Protein AF-A0A1E4CS48-F1 (afdb_monomer)

Nearest PDB structures (foldseek):
  8gqq-assembly1_A  TM=5.617E-01  e=1.495E+00  Dictyostelium discoideum AX3
  1z94-assembly1_B  TM=5.006E-01  e=2.697E+00  Chromobacterium violaceum ATCC 12472
  1z94-assembly1_A  TM=4.637E-01  e=2.697E+00  Chromobacterium violaceum ATCC 12472
  1z94-assembly2_E-2  TM=4.598E-01  e=8.320E+00  Chromobacterium violaceum ATCC 12472

Radius of gyration: 28.88 Å; Cα contacts (8 Å, |Δi|>4): 329; chains: 1; bounding box: 69×84×88 Å

Secondary structure (DSSP, 8-state):
-----------------------------EEEHHHHHHHHHHHHHHHH-----EEE--SSEEE--TT-EEEEEEEETTEEEEEEEEEEEEETTEEEEEEE-TT-GGGTTS-----------------------EEEHHHHHHHHHHHHHHHHTS--EEEES-SEEE--TT-EEEEEEE-TTT--EEEEEEEEEEEETTEEEEEEEEE--

Solvent-accessible surface area (backbone atoms only — not comparable to full-atom values): 12890 Å² total; per-residue (Å²): 142,84,89,88,81,88,81,87,79,89,82,78,91,78,82,82,74,72,74,82,71,71,72,81,64,79,67,80,49,63,45,51,16,64,58,51,20,54,53,43,42,54,48,48,26,66,75,69,73,51,71,66,76,42,50,46,36,62,86,54,71,42,64,74,41,77,70,36,73,41,68,26,38,37,25,42,93,86,43,78,28,62,27,42,38,32,33,33,78,70,53,93,95,44,66,44,70,46,76,47,54,93,69,42,71,86,60,56,86,78,65,88,79,78,90,72,84,69,89,72,91,68,91,76,76,97,62,98,61,102,64,68,50,71,47,46,17,66,62,52,16,54,54,51,18,62,70,40,19,80,79,67,78,45,68,33,51,45,48,41,80,46,71,67,41,67,58,42,72,72,44,73,43,61,21,45,32,35,35,73,91,78,68,49,67,36,42,28,43,38,29,29,70,39,74,57,84,92,47,71,41,74,48,78,47,73,50,86,117

Foldseek 3Di:
DDDDDDDDDDDDDDPPPVDPPVPPPPVQDWDFQVVLFVQAQVVCCVVVVFHWPGKGQDGDTFGQDQQGWTWMWTAGPNDIFIKIWGWHPDDPPDIHIDIDGPDDPVVPVDDDDPVPPPDDPPPDDPDPDPFADKDAQVVLQQVLQVVCCVVLVHRWRKGWPGGMDGQDAQDWTWIWTARPVPRDIWIKIWGWHDDDPPDTDIDIDTDHD

Structure (mmCIF, N/CA/C/O backbone):
data_AF-A0A1E4CS48-F1
#
_entry.id   AF-A0A1E4CS48-F1
#
loop_
_atom_site.group_PDB
_atom_site.id
_atom_site.type_symbol
_atom_site.label_atom_id
_atom_site.label_alt_id
_atom_site.label_comp_id
_atom_site.label_asym_id
_atom_site.label_entity_id
_atom_site.label_seq_id
_atom_site.pdbx_PDB_ins_code
_atom_site.Cartn_x
_atom_site.Cartn_y
_atom_site.Cartn_z
_atom_site.occupancy
_atom_site.B_iso_or_equiv
_atom_site.auth_seq_id
_atom_site.auth_comp_id
_atom_site.auth_asym_id
_atom_site.auth_atom_id
_atom_site.pdbx_PDB_model_num
ATOM 1 N N . MET A 1 1 ? -36.160 53.966 69.251 1.00 46.31 1 MET A N 1
ATOM 2 C CA . MET A 1 1 ? -36.630 52.658 68.749 1.00 46.31 1 MET A CA 1
ATOM 3 C C . MET A 1 1 ? -38.053 52.842 68.260 1.00 46.31 1 MET A C 1
ATOM 5 O O . MET A 1 1 ? -38.958 52.910 69.078 1.00 46.31 1 MET A O 1
ATOM 9 N N . THR A 1 2 ? -38.233 53.007 66.952 1.00 44.25 2 THR A N 1
ATOM 10 C CA . THR A 1 2 ? -39.550 53.207 66.335 1.00 44.25 2 THR A CA 1
ATOM 11 C C . THR A 1 2 ? -39.523 52.711 64.894 1.00 44.25 2 THR A C 1
ATOM 13 O O . THR A 1 2 ? -38.537 52.854 64.177 1.00 44.25 2 THR A O 1
ATOM 16 N N . ILE A 1 3 ? -40.622 52.056 64.549 1.00 54.09 3 ILE A N 1
ATOM 17 C CA . ILE A 1 3 ? -40.864 51.140 63.438 1.00 54.09 3 ILE A CA 1
ATOM 18 C C . ILE A 1 3 ? -41.309 51.934 62.202 1.00 54.09 3 ILE A C 1
ATOM 20 O O . ILE A 1 3 ? -42.163 52.805 62.336 1.00 54.09 3 ILE A O 1
ATOM 24 N N . HIS A 1 4 ? -40.812 51.591 61.010 1.00 45.81 4 HIS A N 1
ATOM 25 C CA . HIS A 1 4 ? -41.465 51.938 59.741 1.00 45.81 4 HIS A CA 1
ATOM 26 C C . HIS A 1 4 ? -41.865 50.655 59.004 1.00 45.81 4 HIS A C 1
ATOM 28 O O . HIS A 1 4 ? -41.042 49.783 58.737 1.00 45.81 4 HIS A O 1
ATOM 34 N N . ARG A 1 5 ? -43.172 50.542 58.748 1.00 57.56 5 ARG A N 1
ATOM 35 C CA . ARG A 1 5 ? -43.860 49.473 58.015 1.00 57.56 5 ARG A CA 1
ATOM 36 C C . ARG A 1 5 ? -44.090 49.882 56.552 1.00 57.56 5 ARG A C 1
ATOM 38 O O . ARG A 1 5 ? -44.342 51.053 56.294 1.00 57.56 5 ARG A O 1
ATOM 45 N N . ALA A 1 6 ? -44.198 48.846 55.711 1.00 50.69 6 ALA A N 1
ATOM 46 C CA . ALA A 1 6 ? -44.785 48.780 54.361 1.00 50.69 6 ALA A CA 1
ATOM 47 C C . ALA A 1 6 ? -43.950 49.407 53.223 1.00 50.69 6 ALA A C 1
ATOM 49 O O . ALA A 1 6 ? -43.282 50.405 53.425 1.00 50.69 6 ALA A O 1
ATOM 50 N N . ALA A 1 7 ? -43.909 48.874 52.000 1.00 50.56 7 ALA A N 1
ATOM 51 C CA . ALA A 1 7 ? -44.794 47.936 51.316 1.00 50.56 7 ALA A CA 1
ATOM 52 C C . ALA A 1 7 ? -44.005 47.066 50.310 1.00 50.56 7 ALA A C 1
ATOM 54 O O . ALA A 1 7 ? -43.038 47.527 49.710 1.00 50.56 7 ALA A O 1
ATOM 55 N N . ALA A 1 8 ? -44.448 45.823 50.109 1.00 50.28 8 ALA A N 1
ATOM 56 C CA . ALA A 1 8 ? -44.113 45.013 48.934 1.00 50.28 8 ALA A CA 1
ATOM 57 C C . ALA A 1 8 ? -44.943 45.510 47.731 1.00 50.28 8 ALA A C 1
ATOM 59 O O . ALA A 1 8 ? -46.031 46.052 47.960 1.00 50.28 8 ALA A O 1
ATOM 60 N N . PRO A 1 9 ? -44.500 45.317 46.471 1.00 54.19 9 PRO A N 1
ATOM 61 C CA . PRO A 1 9 ? -44.840 44.048 45.814 1.00 54.19 9 PRO A CA 1
ATOM 62 C C . PRO A 1 9 ? -43.856 43.538 44.730 1.00 54.19 9 PRO A C 1
ATOM 64 O O . PRO A 1 9 ? -43.065 44.286 44.174 1.00 54.19 9 PRO A O 1
ATOM 67 N N . LEU A 1 10 ? -43.993 42.235 44.440 1.00 55.16 10 LEU A N 1
ATOM 68 C CA . LEU A 1 10 ? -43.919 41.565 43.126 1.00 55.16 10 LEU A CA 1
ATOM 69 C C . LEU A 1 10 ? -42.863 42.031 42.104 1.00 55.16 10 LEU A C 1
ATOM 71 O O . LEU A 1 10 ? -42.998 43.108 41.540 1.00 55.16 10 LEU A O 1
ATOM 75 N N . MET A 1 11 ? -41.972 41.118 41.693 1.00 48.41 11 MET A N 1
ATOM 76 C CA . MET A 1 11 ? -41.854 40.695 40.282 1.00 48.41 11 MET A CA 1
ATOM 77 C C . MET A 1 11 ? -40.828 39.562 40.106 1.00 48.41 11 MET A C 1
ATOM 79 O O . MET A 1 11 ? -39.657 39.695 40.439 1.00 48.41 11 MET A O 1
ATOM 83 N N . ALA A 1 12 ? -41.339 38.466 39.544 1.00 51.56 12 ALA A N 1
ATOM 84 C CA . ALA A 1 12 ? -40.696 37.550 38.605 1.00 51.56 12 ALA A CA 1
ATOM 85 C C . ALA A 1 12 ? -39.342 36.918 38.976 1.00 51.56 12 ALA A C 1
ATOM 87 O O . ALA A 1 12 ? -38.262 37.436 38.704 1.00 51.56 12 ALA A O 1
ATOM 88 N N . ALA A 1 13 ? -39.440 35.669 39.430 1.00 54.31 13 ALA A N 1
ATOM 89 C CA . ALA A 1 13 ? -38.461 34.645 39.111 1.00 54.31 13 ALA A CA 1
ATOM 90 C C . ALA A 1 13 ? -38.270 34.549 37.583 1.00 54.31 13 ALA A C 1
ATOM 92 O O . ALA A 1 13 ? -39.215 34.226 36.866 1.00 54.31 13 ALA A O 1
ATOM 93 N N . LEU A 1 14 ? -37.047 34.759 37.098 1.00 51.19 14 LEU A N 1
ATOM 94 C CA . LEU A 1 14 ? -36.577 34.136 35.862 1.00 51.19 14 LEU A CA 1
ATOM 95 C C . LEU A 1 14 ? -35.349 33.291 36.201 1.00 51.19 14 LEU A C 1
ATOM 97 O O . LEU A 1 14 ? -34.214 33.759 36.247 1.00 51.19 14 LEU A O 1
ATOM 101 N N . LEU A 1 15 ? -35.621 32.016 36.466 1.00 51.12 15 LEU A N 1
ATOM 102 C CA . LEU A 1 15 ? -34.657 30.933 36.360 1.00 51.12 15 LEU A CA 1
ATOM 103 C C . LEU A 1 15 ? -34.152 30.896 34.910 1.00 51.12 15 LEU A C 1
ATOM 105 O O . LEU A 1 15 ? -34.797 30.304 34.048 1.00 51.12 15 LEU A O 1
ATOM 109 N N . LEU A 1 16 ? -32.993 31.496 34.631 1.00 51.38 16 LEU A N 1
ATOM 110 C CA . LEU A 1 16 ? -32.199 31.134 33.455 1.00 51.38 16 LEU A CA 1
ATOM 111 C C . LEU A 1 16 ? -31.533 29.773 33.713 1.00 51.38 16 LEU A C 1
ATOM 113 O O . LEU A 1 16 ? -30.319 29.657 33.842 1.00 51.38 16 LEU A O 1
ATOM 117 N N . VAL A 1 17 ? -32.344 28.716 33.770 1.00 57.41 17 VAL A N 1
ATOM 118 C CA . VAL A 1 17 ? -31.870 27.372 33.430 1.00 57.41 17 VAL A CA 1
ATOM 119 C C . VAL A 1 17 ? -31.978 27.293 31.913 1.00 57.41 17 VAL A C 1
ATOM 121 O O . VAL A 1 17 ? -32.916 26.730 31.356 1.00 57.41 17 VAL A O 1
ATOM 124 N N . GLY A 1 18 ? -31.049 27.979 31.242 1.00 53.38 18 GLY A N 1
ATOM 125 C CA . GLY A 1 18 ? -30.819 27.795 29.821 1.00 53.38 18 GLY A CA 1
ATOM 126 C C . GLY A 1 18 ? -30.387 26.355 29.644 1.00 53.38 18 GLY A C 1
ATOM 127 O O . GLY A 1 18 ? -29.264 25.995 29.990 1.00 53.38 18 GLY A O 1
ATOM 128 N N . ALA A 1 19 ? -31.324 25.526 29.199 1.00 54.25 19 ALA A N 1
ATOM 129 C CA . ALA A 1 19 ? -31.064 24.164 28.811 1.00 54.25 19 ALA A CA 1
ATOM 130 C C . ALA A 1 19 ? -29.857 24.164 27.864 1.00 54.25 19 ALA A C 1
ATOM 132 O O . ALA A 1 19 ? -29.972 24.564 26.706 1.00 54.25 19 ALA A O 1
ATOM 133 N N . LEU A 1 20 ? -28.716 23.652 28.335 1.00 49.56 20 LEU A N 1
ATOM 134 C CA . LEU A 1 20 ? -27.794 22.942 27.462 1.00 49.56 20 LEU A CA 1
ATOM 135 C C . LEU A 1 20 ? -28.527 21.669 27.023 1.00 49.56 20 LEU A C 1
ATOM 137 O O . LEU A 1 20 ? -28.170 20.556 27.400 1.00 49.56 20 LEU A O 1
ATOM 141 N N . ALA A 1 21 ? -29.572 21.833 26.211 1.00 52.16 21 ALA A N 1
ATOM 142 C CA . ALA A 1 21 ? -29.919 20.843 25.220 1.00 52.16 21 ALA A CA 1
ATOM 143 C C . ALA A 1 21 ? -28.750 20.868 24.234 1.00 52.16 21 ALA A C 1
ATOM 145 O O . ALA A 1 21 ? -28.814 21.479 23.168 1.00 52.16 21 ALA A O 1
ATOM 146 N N . GLY A 1 22 ? -27.632 20.269 24.659 1.00 45.88 22 GLY A N 1
ATOM 147 C CA . GLY A 1 22 ? -26.643 19.741 23.752 1.00 45.88 22 GLY A CA 1
ATOM 148 C C . GLY A 1 22 ? -27.434 18.822 22.851 1.00 45.88 22 GLY A C 1
ATOM 149 O O . GLY A 1 22 ? -27.798 17.717 23.243 1.00 45.88 22 GLY A O 1
ATOM 150 N N . CYS A 1 23 ? -27.804 19.349 21.690 1.00 46.88 23 CYS A N 1
ATOM 151 C CA . CYS A 1 23 ? -28.282 18.553 20.596 1.00 46.88 23 CYS A CA 1
ATOM 152 C C . CYS A 1 23 ? -27.134 17.592 20.297 1.00 46.88 23 CYS A C 1
ATOM 154 O O . CYS A 1 23 ? -26.250 17.902 19.508 1.00 46.88 23 CYS A O 1
ATOM 156 N N . THR A 1 24 ? -27.160 16.404 20.893 1.00 54.31 24 THR A N 1
ATOM 157 C CA . THR A 1 24 ? -26.641 15.184 20.278 1.00 54.31 24 THR A CA 1
ATOM 158 C C . THR A 1 24 ? -27.527 14.857 19.075 1.00 54.31 24 THR A C 1
ATOM 160 O O . THR A 1 24 ? -28.052 13.761 18.922 1.00 54.31 24 THR A O 1
ATOM 163 N N . ALA A 1 25 ? -27.716 15.839 18.192 1.00 51.41 25 ALA A N 1
ATOM 164 C CA . ALA A 1 25 ? -27.900 15.539 16.802 1.00 51.41 25 ALA A CA 1
ATOM 165 C C . ALA A 1 25 ? -26.544 14.970 16.407 1.00 51.41 25 ALA A C 1
ATOM 167 O O . ALA A 1 25 ? -25.560 15.695 16.260 1.00 51.41 25 ALA A O 1
ATOM 168 N N . SER A 1 26 ? -26.478 13.648 16.330 1.00 51.75 26 SER A N 1
ATOM 169 C CA . SER A 1 26 ? -25.496 12.953 15.517 1.00 51.75 26 SER A CA 1
ATOM 170 C C . SER A 1 26 ? -25.748 13.419 14.083 1.00 51.75 26 SER A C 1
ATOM 172 O O . SER A 1 26 ? -26.412 12.742 13.307 1.00 51.75 26 SER A O 1
ATOM 174 N N . ILE A 1 27 ? -25.357 14.658 13.776 1.00 56.00 27 ILE A N 1
ATOM 175 C CA . ILE A 1 27 ? -25.392 15.206 12.432 1.00 56.00 27 ILE A CA 1
ATOM 176 C C . ILE A 1 27 ? -24.349 14.368 11.721 1.00 56.00 27 ILE A C 1
ATOM 178 O O . ILE A 1 27 ? -23.153 14.574 11.927 1.00 56.00 27 ILE A O 1
ATOM 182 N N . SER A 1 28 ? -24.809 13.356 10.989 1.00 60.19 28 SER A N 1
ATOM 183 C CA . SER A 1 28 ? -23.985 12.615 10.051 1.00 60.19 28 SER A CA 1
ATOM 184 C C . SER A 1 28 ? -23.347 13.662 9.152 1.00 60.19 28 SER A C 1
ATOM 186 O O . SER A 1 28 ? -24.030 14.285 8.339 1.00 60.19 28 SER A O 1
ATOM 188 N N . ARG A 1 29 ? -22.073 13.971 9.404 1.00 78.38 29 ARG A N 1
ATOM 189 C CA . ARG A 1 29 ? -21.362 14.978 8.628 1.00 78.38 29 ARG A CA 1
ATOM 190 C C . ARG A 1 29 ? -21.108 14.370 7.271 1.00 78.38 29 ARG A C 1
ATOM 192 O O . ARG A 1 29 ? -20.642 13.239 7.182 1.00 78.38 29 ARG A O 1
ATOM 199 N N . THR A 1 30 ? -21.446 15.111 6.235 1.00 84.94 30 THR A N 1
ATOM 200 C CA . THR A 1 30 ? -21.228 14.685 4.863 1.00 84.94 30 THR A CA 1
ATOM 201 C C . THR A 1 30 ? -20.274 15.645 4.184 1.00 84.94 30 THR A C 1
ATOM 203 O O . THR A 1 30 ? -20.337 16.852 4.417 1.00 84.94 30 THR A O 1
ATOM 206 N N . VAL A 1 31 ? -19.424 15.113 3.320 1.00 88.19 31 VAL A N 1
ATOM 207 C CA . VAL A 1 31 ? -18.556 15.879 2.423 1.00 88.19 31 VAL A CA 1
ATOM 208 C C . VAL A 1 31 ? -18.965 15.613 0.985 1.00 88.19 31 VAL A C 1
ATOM 210 O O . VAL A 1 31 ? -19.566 14.584 0.681 1.00 88.19 31 VAL A O 1
ATOM 213 N N . SER A 1 32 ? -18.675 16.549 0.088 1.00 89.50 32 SER A N 1
ATOM 214 C CA . SER A 1 32 ? -18.891 16.311 -1.335 1.00 89.50 32 SER A CA 1
ATOM 215 C C . SER A 1 32 ? -17.891 15.282 -1.859 1.00 89.50 32 SER A C 1
ATOM 217 O O . SER A 1 32 ? -16.717 15.303 -1.480 1.00 89.50 32 SER A O 1
ATOM 219 N N . ALA A 1 33 ? -18.336 14.433 -2.784 1.00 89.25 33 ALA A N 1
ATOM 220 C CA . ALA A 1 33 ? -17.455 13.544 -3.534 1.00 89.25 33 ALA A CA 1
ATOM 221 C C . ALA A 1 33 ? -16.286 14.276 -4.209 1.00 89.25 33 ALA A C 1
ATOM 223 O O . ALA A 1 33 ? -15.159 13.803 -4.131 1.00 89.25 33 ALA A O 1
ATOM 224 N N . ASP A 1 34 ? -16.502 15.487 -4.733 1.00 89.50 34 ASP A N 1
ATOM 225 C CA . ASP A 1 34 ? -15.432 16.338 -5.282 1.00 89.50 34 ASP A CA 1
ATOM 226 C C . ASP A 1 34 ? -14.339 16.691 -4.249 1.00 89.50 34 ASP A C 1
ATOM 228 O O . ASP A 1 34 ? -13.154 16.738 -4.579 1.00 89.50 34 ASP A O 1
ATOM 232 N N . ALA A 1 35 ? -14.705 16.902 -2.979 1.00 88.88 35 ALA A N 1
ATOM 233 C CA . ALA A 1 35 ? -13.727 17.191 -1.929 1.00 88.88 35 ALA A CA 1
ATOM 234 C C . ALA A 1 35 ? -12.900 15.949 -1.568 1.00 88.88 35 ALA A C 1
ATOM 236 O O . ALA A 1 35 ? -11.687 16.055 -1.363 1.00 88.88 35 ALA A O 1
ATOM 237 N N . VAL A 1 36 ? -13.547 14.780 -1.520 1.00 88.69 36 VAL A N 1
ATOM 238 C CA . VAL A 1 36 ? -12.867 13.495 -1.306 1.00 88.69 36 VAL A CA 1
ATOM 239 C C . VAL A 1 36 ? -11.938 13.192 -2.476 1.00 88.69 36 VAL A C 1
ATOM 241 O O . VAL A 1 36 ? -10.770 12.903 -2.238 1.00 88.69 36 VAL A O 1
ATOM 244 N N . ALA A 1 37 ? -12.402 13.364 -3.715 1.00 91.62 37 ALA A N 1
ATOM 245 C CA . ALA A 1 37 ? -11.612 13.159 -4.924 1.00 91.62 37 ALA A CA 1
ATOM 246 C C . ALA A 1 37 ? -10.357 14.041 -4.957 1.00 91.62 37 ALA A C 1
ATOM 248 O O . ALA A 1 37 ? -9.259 13.545 -5.181 1.00 91.62 37 ALA A O 1
ATOM 249 N N . LYS A 1 38 ? -10.477 15.338 -4.642 1.00 90.81 38 LYS A N 1
ATOM 250 C CA . LYS A 1 38 ? -9.315 16.243 -4.555 1.00 90.81 38 LYS A CA 1
ATOM 251 C C . LYS A 1 38 ? -8.325 15.833 -3.473 1.00 90.81 38 LYS A C 1
ATOM 253 O O . LYS A 1 38 ? -7.117 15.912 -3.678 1.00 90.81 38 LYS A O 1
ATOM 258 N N . THR A 1 39 ? -8.834 15.414 -2.319 1.00 90.38 39 THR A N 1
ATOM 259 C CA . THR A 1 39 ? -7.989 14.994 -1.196 1.00 90.38 39 THR A CA 1
ATOM 260 C C . THR A 1 39 ? -7.257 13.692 -1.526 1.00 90.38 39 THR A C 1
ATOM 262 O O . THR A 1 39 ? -6.065 13.575 -1.255 1.00 90.38 39 THR A O 1
ATOM 265 N N . ALA A 1 40 ? -7.948 12.733 -2.141 1.00 89.38 40 ALA A N 1
ATOM 266 C CA . ALA A 1 40 ? -7.391 11.454 -2.564 1.00 89.38 40 ALA A CA 1
ATOM 267 C C . ALA A 1 40 ? -6.397 11.602 -3.726 1.00 89.38 40 ALA A C 1
ATOM 269 O O . ALA A 1 40 ? -5.321 11.013 -3.663 1.00 89.38 40 ALA A O 1
ATOM 270 N N . ALA A 1 41 ? -6.682 12.451 -4.716 1.00 90.38 41 ALA A N 1
ATOM 271 C CA . ALA A 1 41 ? -5.734 12.781 -5.779 1.00 90.38 41 ALA A CA 1
ATOM 272 C C . ALA A 1 41 ? -4.439 13.380 -5.209 1.00 90.38 41 ALA A C 1
ATOM 274 O O . ALA A 1 41 ? -3.361 12.859 -5.471 1.00 90.38 41 ALA A O 1
ATOM 275 N N . GLY A 1 42 ? -4.531 14.396 -4.342 1.00 88.88 42 GLY A N 1
ATOM 276 C CA . GLY A 1 42 ? -3.341 15.006 -3.736 1.00 88.88 42 GLY A CA 1
ATOM 277 C C . GLY A 1 42 ? -2.545 14.045 -2.842 1.00 88.88 42 GLY A C 1
ATOM 278 O O . GLY A 1 42 ? -1.316 14.141 -2.762 1.00 88.88 42 GLY A O 1
ATOM 279 N N . ALA A 1 43 ? -3.225 13.098 -2.186 1.00 86.62 43 ALA A N 1
ATOM 280 C CA . ALA A 1 43 ? -2.568 12.025 -1.446 1.00 86.62 43 ALA A CA 1
ATOM 281 C C . ALA A 1 43 ? -1.772 11.105 -2.386 1.00 86.62 43 ALA A C 1
ATOM 283 O O . ALA A 1 43 ? -0.591 10.884 -2.129 1.00 86.62 43 ALA A O 1
ATOM 284 N N . LEU A 1 44 ? -2.370 10.656 -3.499 1.00 86.44 44 LEU A N 1
ATOM 285 C CA . LEU A 1 44 ? -1.696 9.831 -4.510 1.00 86.44 44 LEU A CA 1
ATOM 286 C C . LEU A 1 44 ? -0.488 10.536 -5.138 1.00 86.44 44 LEU A C 1
ATOM 288 O O . LEU A 1 44 ? 0.582 9.939 -5.243 1.00 86.44 44 LEU A O 1
ATOM 292 N N . GLU A 1 45 ? -0.631 11.805 -5.526 1.00 86.62 45 GLU A N 1
ATOM 293 C CA . GLU A 1 45 ? 0.466 12.598 -6.100 1.00 86.62 45 GLU A CA 1
ATOM 294 C C . GLU A 1 45 ? 1.647 12.703 -5.131 1.00 86.62 45 GLU A C 1
ATOM 296 O O . GLU A 1 45 ? 2.803 12.551 -5.523 1.00 86.62 45 GLU A O 1
ATOM 301 N N . THR A 1 46 ? 1.357 12.915 -3.845 1.00 81.81 46 THR A N 1
ATOM 302 C CA . THR A 1 46 ? 2.386 13.016 -2.803 1.00 81.81 46 THR A CA 1
ATOM 303 C C . THR A 1 46 ? 3.048 11.669 -2.523 1.00 81.81 46 THR A C 1
ATOM 305 O O . THR A 1 46 ? 4.266 11.602 -2.377 1.00 81.81 46 THR A O 1
ATOM 308 N N . GLU A 1 47 ? 2.257 10.602 -2.420 1.00 81.25 47 GLU A N 1
ATOM 309 C CA . GLU A 1 47 ? 2.726 9.269 -2.041 1.00 81.25 47 GLU A CA 1
ATOM 310 C C . GLU A 1 47 ? 3.551 8.614 -3.150 1.00 81.25 47 GLU A C 1
ATOM 312 O O . GLU A 1 47 ? 4.632 8.086 -2.892 1.00 81.25 47 GLU A O 1
ATOM 317 N N . TYR A 1 48 ? 3.079 8.709 -4.392 1.00 80.50 48 TYR A N 1
ATOM 318 C CA . TYR A 1 48 ? 3.687 8.035 -5.536 1.00 80.50 48 TYR A CA 1
ATOM 319 C C . TYR A 1 48 ? 4.538 8.959 -6.411 1.00 80.50 48 TYR A C 1
ATOM 321 O O . TYR A 1 48 ? 5.179 8.485 -7.346 1.00 80.50 48 TYR A O 1
ATOM 329 N N . SER A 1 49 ? 4.597 10.263 -6.107 1.00 81.81 49 SER A N 1
ATOM 330 C CA . SER A 1 49 ? 5.318 11.261 -6.916 1.00 81.81 49 SER A CA 1
ATOM 331 C C . SER A 1 49 ? 4.890 11.257 -8.392 1.00 81.81 49 SER A C 1
ATOM 333 O O . SER A 1 49 ? 5.718 11.392 -9.294 1.00 81.81 49 SER A O 1
ATOM 335 N N . ILE A 1 50 ? 3.588 11.088 -8.623 1.00 81.81 50 ILE A N 1
ATOM 336 C CA . ILE A 1 50 ? 2.936 11.101 -9.941 1.00 81.81 50 ILE A CA 1
ATOM 337 C C . ILE A 1 50 ? 2.137 12.394 -10.134 1.00 81.81 50 ILE A C 1
ATOM 339 O O . ILE A 1 50 ? 1.919 13.140 -9.181 1.00 81.81 50 ILE A O 1
ATOM 343 N N . THR A 1 51 ? 1.642 12.612 -11.351 1.00 85.19 51 THR A N 1
ATOM 344 C CA . THR A 1 51 ? 0.646 13.651 -11.650 1.00 85.19 51 THR A CA 1
ATOM 345 C C . THR A 1 51 ? -0.703 12.984 -11.881 1.00 85.19 51 THR A C 1
ATOM 347 O O . THR A 1 51 ? -0.792 12.089 -12.718 1.00 85.19 51 THR A O 1
ATOM 350 N N . VAL A 1 52 ? -1.748 13.408 -11.169 1.00 87.44 52 VAL A N 1
ATOM 351 C CA . VAL A 1 52 ? -3.113 12.908 -11.389 1.00 87.44 52 VAL A CA 1
ATOM 352 C C . VAL A 1 52 ? -3.863 13.899 -12.278 1.00 87.44 52 VAL A C 1
ATOM 354 O O . VAL A 1 52 ? -4.027 15.062 -11.916 1.00 87.44 52 VAL A O 1
ATOM 357 N N . ASP A 1 53 ? -4.340 13.454 -13.442 1.00 87.94 53 ASP A N 1
ATOM 358 C CA . ASP A 1 53 ? -5.106 14.308 -14.362 1.00 87.94 53 ASP A CA 1
ATOM 359 C C . ASP A 1 53 ? -6.519 14.582 -13.840 1.00 87.94 53 ASP A C 1
ATOM 361 O O . ASP A 1 53 ? -7.087 15.656 -14.057 1.00 87.94 53 ASP A O 1
ATOM 365 N N . GLY A 1 54 ? -7.100 13.599 -13.154 1.00 89.38 54 GLY A N 1
ATOM 366 C CA . GLY A 1 54 ? -8.444 13.690 -12.613 1.00 89.38 54 GLY A CA 1
ATOM 367 C C . GLY A 1 54 ? -8.746 12.577 -11.623 1.00 89.38 54 GLY A C 1
ATOM 368 O O . GLY A 1 54 ? -8.169 11.497 -11.672 1.00 89.38 54 GLY A O 1
ATOM 369 N N . MET A 1 55 ? -9.671 12.844 -10.710 1.00 91.62 55 MET A N 1
ATOM 370 C CA . MET A 1 55 ? -10.285 11.815 -9.884 1.00 91.62 55 MET A CA 1
ATOM 371 C C . MET A 1 55 ? -11.774 12.128 -9.755 1.00 91.62 55 MET A C 1
ATOM 373 O O . MET A 1 55 ? -12.141 13.269 -9.472 1.00 91.62 55 MET A O 1
ATOM 377 N N . ASP A 1 56 ? -12.617 11.126 -9.971 1.00 93.38 56 ASP A N 1
ATOM 378 C CA . ASP A 1 56 ? -14.070 11.212 -9.868 1.00 93.38 56 ASP A CA 1
ATOM 379 C C . ASP A 1 56 ? -14.566 10.194 -8.840 1.00 93.38 56 ASP A C 1
ATOM 381 O O . ASP A 1 56 ? -14.410 8.996 -9.025 1.00 93.38 56 ASP A O 1
ATOM 385 N N . CYS A 1 57 ? -15.157 10.669 -7.745 1.00 92.50 57 CYS A N 1
ATOM 386 C CA . CYS A 1 57 ? -15.743 9.831 -6.693 1.00 92.50 57 CYS A CA 1
ATOM 387 C C . CYS A 1 57 ? -17.283 9.854 -6.728 1.00 92.50 57 CYS A C 1
ATOM 389 O O . CYS A 1 57 ? -17.943 9.627 -5.711 1.00 92.50 57 CYS A O 1
ATOM 391 N N . GLY A 1 58 ? -17.859 10.202 -7.881 1.00 90.81 58 GLY A N 1
ATOM 392 C CA . GLY A 1 58 ? -19.284 10.407 -8.084 1.00 90.81 58 GLY A CA 1
ATOM 393 C C . GLY A 1 58 ? -19.756 11.815 -7.714 1.00 90.81 58 GLY A C 1
ATOM 394 O O . GLY A 1 58 ? -18.981 12.737 -7.461 1.00 90.81 58 GLY A O 1
ATOM 395 N N . SER A 1 59 ? -21.078 11.992 -7.681 1.00 87.19 59 SER A N 1
ATOM 396 C CA . SER A 1 59 ? -21.731 13.270 -7.351 1.00 87.19 59 SER A CA 1
ATOM 397 C C . SER A 1 59 ? -22.386 13.295 -5.972 1.00 87.19 59 SER A C 1
ATOM 399 O O . SER A 1 59 ? -22.869 14.342 -5.532 1.00 87.19 59 SER A O 1
ATOM 401 N N . ASP A 1 60 ? -22.448 12.145 -5.306 1.00 88.44 60 ASP A N 1
ATOM 402 C CA . ASP A 1 60 ? -23.181 11.999 -4.059 1.00 88.44 60 ASP A CA 1
ATOM 403 C C . ASP A 1 60 ? -22.413 12.585 -2.871 1.00 88.44 60 ASP A C 1
ATOM 405 O O . ASP A 1 60 ? -21.190 12.742 -2.864 1.00 88.44 60 ASP A O 1
ATOM 409 N N . SER A 1 61 ? -23.166 12.962 -1.840 1.00 86.19 61 SER A N 1
ATOM 410 C CA . SER A 1 61 ? -22.576 13.395 -0.576 1.00 86.19 61 SER A CA 1
ATOM 411 C C . SER A 1 61 ? -22.145 12.167 0.220 1.00 86.19 61 SER A C 1
ATOM 413 O O . SER A 1 61 ? -22.965 11.307 0.535 1.00 86.19 61 SER A O 1
ATOM 415 N N . ILE A 1 62 ? -20.865 12.102 0.566 1.00 86.12 62 ILE A N 1
ATOM 416 C CA . ILE A 1 62 ? -20.252 10.979 1.273 1.00 86.12 62 ILE A CA 1
ATOM 417 C C . ILE A 1 62 ? -20.345 11.234 2.767 1.00 86.12 62 ILE A C 1
ATOM 419 O O . ILE A 1 62 ? -20.001 12.316 3.245 1.00 86.12 62 ILE A O 1
ATOM 423 N N . THR A 1 63 ? -20.788 10.235 3.523 1.00 86.69 63 THR A N 1
ATOM 424 C CA . THR A 1 63 ? -20.838 10.336 4.982 1.00 86.69 63 THR A CA 1
ATOM 425 C C . THR A 1 63 ? -19.434 10.182 5.561 1.00 86.69 63 THR A C 1
ATOM 427 O O . THR A 1 63 ? -18.766 9.184 5.330 1.00 86.69 63 THR A O 1
ATOM 430 N N . LEU A 1 64 ? -18.989 11.150 6.361 1.00 85.06 64 LEU A N 1
ATOM 431 C CA . LEU A 1 64 ? -17.736 11.067 7.103 1.00 85.06 64 LEU A CA 1
ATOM 432 C C . LEU A 1 64 ? -17.880 10.059 8.245 1.00 85.06 64 LEU A C 1
ATOM 434 O O . LEU A 1 64 ? -18.298 10.394 9.358 1.00 85.06 64 LEU A O 1
ATOM 438 N N . ARG A 1 65 ? -17.528 8.809 7.953 1.00 83.38 65 ARG A N 1
ATOM 439 C CA . ARG A 1 65 ? -17.476 7.702 8.904 1.00 83.38 65 ARG A CA 1
ATOM 440 C C . ARG A 1 65 ? -16.125 6.997 8.799 1.00 83.38 65 ARG A C 1
ATOM 442 O O . ARG A 1 65 ? -15.581 6.821 7.716 1.00 83.38 65 ARG A O 1
ATOM 449 N N . GLU A 1 66 ? -15.578 6.612 9.947 1.00 83.00 66 GLU A N 1
ATOM 450 C CA . GLU A 1 66 ? -14.330 5.849 10.001 1.00 83.00 66 GLU A CA 1
ATOM 451 C C . GLU A 1 66 ? -14.501 4.518 9.253 1.00 83.00 66 GLU A C 1
ATOM 453 O O . GLU A 1 66 ? -15.440 3.768 9.539 1.00 83.00 66 GLU A O 1
ATOM 458 N N . GLY A 1 67 ? -13.605 4.242 8.305 1.00 81.12 67 GLY A N 1
ATOM 459 C CA . GLY A 1 67 ? -13.659 3.063 7.443 1.00 81.12 67 GLY A CA 1
ATOM 460 C C . GLY A 1 67 ? -14.683 3.150 6.309 1.00 81.12 67 GLY A C 1
ATOM 461 O O . GLY A 1 67 ? -14.921 2.144 5.645 1.00 81.12 67 GLY A O 1
ATOM 462 N N . GLU A 1 68 ? -15.304 4.313 6.086 1.00 86.19 68 GLU A N 1
ATOM 463 C CA . GLU A 1 68 ? -16.172 4.524 4.926 1.00 86.19 68 GLU A CA 1
ATOM 464 C C . GLU A 1 68 ? -15.353 4.386 3.640 1.00 86.19 68 GLU A C 1
ATOM 466 O O . GLU A 1 68 ? -14.276 4.974 3.521 1.00 86.19 68 GLU A O 1
ATOM 471 N N . GLN A 1 69 ? -15.876 3.610 2.693 1.00 88.25 69 GLN A N 1
ATOM 472 C CA . GLN A 1 69 ? -15.236 3.338 1.413 1.00 88.25 69 GLN A CA 1
ATOM 473 C C . GLN A 1 69 ? -16.036 3.972 0.287 1.00 88.25 69 GLN A C 1
ATOM 475 O O . GLN A 1 69 ? -17.255 3.822 0.208 1.00 88.25 69 GLN A O 1
ATOM 480 N N . VAL A 1 70 ? -15.328 4.659 -0.595 1.00 90.50 70 VAL A N 1
ATOM 481 C CA . VAL A 1 70 ? -15.896 5.398 -1.714 1.00 90.50 70 VAL A CA 1
ATOM 482 C C . VAL A 1 70 ? -15.255 4.865 -2.980 1.00 90.50 70 VAL A C 1
ATOM 484 O O . VAL A 1 70 ? -14.031 4.887 -3.113 1.00 90.50 70 VAL A O 1
ATOM 487 N N . ALA A 1 71 ? -16.080 4.370 -3.896 1.00 89.81 71 ALA A N 1
ATOM 488 C CA . ALA A 1 71 ? -15.620 4.001 -5.224 1.00 89.81 71 ALA A CA 1
ATOM 489 C C . ALA A 1 71 ? -15.336 5.278 -6.019 1.00 89.81 71 ALA A C 1
ATOM 491 O O . ALA A 1 71 ? -16.188 6.163 -6.113 1.00 89.81 71 ALA A O 1
ATOM 492 N N . CYS A 1 72 ? -14.136 5.359 -6.571 1.00 92.44 72 CYS A N 1
ATOM 493 C CA . CYS A 1 72 ? -13.673 6.465 -7.381 1.00 92.44 72 CYS A CA 1
ATOM 494 C C . CYS A 1 72 ? -13.020 5.937 -8.659 1.00 92.44 72 CYS A C 1
ATOM 496 O O . CYS A 1 72 ? -12.594 4.789 -8.735 1.00 92.44 72 CYS A O 1
ATOM 498 N N . THR A 1 73 ? -12.885 6.799 -9.650 1.00 91.06 73 THR A N 1
ATOM 499 C CA . THR A 1 73 ? -12.091 6.567 -10.849 1.00 91.06 73 THR A CA 1
ATOM 500 C C . THR A 1 73 ? -10.976 7.599 -10.860 1.00 91.06 73 THR A C 1
ATOM 502 O O . THR A 1 73 ? -11.234 8.787 -10.684 1.00 91.06 73 THR A O 1
ATOM 505 N N . VAL A 1 74 ? -9.733 7.158 -11.017 1.00 91.75 74 VAL A N 1
ATOM 506 C CA . VAL A 1 74 ? -8.561 8.029 -11.139 1.00 91.75 74 VAL A CA 1
AT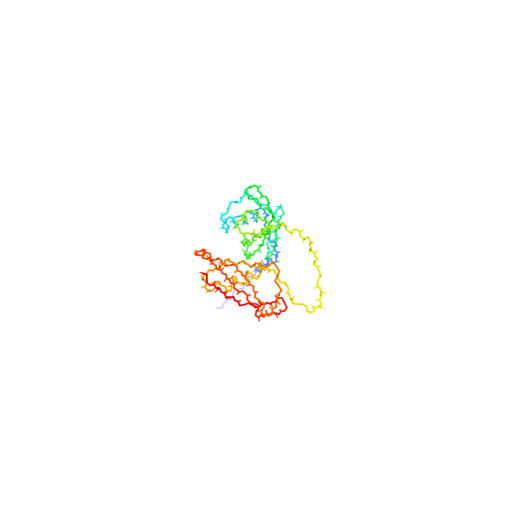OM 507 C C . VAL A 1 74 ? -8.051 8.006 -12.572 1.00 91.75 74 VAL A C 1
ATOM 509 O O . VAL A 1 74 ? -7.928 6.938 -13.162 1.00 91.75 74 VAL A O 1
ATOM 512 N N . THR A 1 75 ? -7.731 9.175 -13.111 1.00 87.75 75 THR A N 1
ATOM 513 C CA . THR A 1 75 ? -7.161 9.368 -14.442 1.00 87.75 75 THR A CA 1
ATOM 514 C C . THR A 1 75 ? -5.710 9.810 -14.303 1.00 87.75 75 THR A C 1
ATOM 516 O O . THR A 1 75 ? -5.427 10.818 -13.651 1.00 87.75 75 THR A O 1
ATOM 519 N N . VAL A 1 76 ? -4.789 9.074 -14.919 1.00 86.31 76 VAL A N 1
ATOM 520 C CA . VAL A 1 76 ? -3.357 9.405 -14.975 1.00 86.31 76 VAL A CA 1
ATOM 521 C C . VAL A 1 76 ? -2.844 9.146 -16.383 1.00 86.31 76 VAL A C 1
ATOM 523 O O . VAL A 1 76 ? -3.096 8.084 -16.951 1.00 86.31 76 VAL A O 1
ATOM 526 N N . ASP A 1 77 ? -2.144 10.123 -16.950 1.00 84.50 77 ASP A N 1
ATOM 527 C CA . ASP A 1 77 ? -1.718 10.156 -18.349 1.00 84.50 77 ASP A CA 1
ATOM 528 C C . ASP A 1 77 ? -2.871 9.852 -19.329 1.00 84.50 77 ASP A C 1
ATOM 530 O O . ASP A 1 77 ? -2.702 9.202 -20.365 1.00 84.50 77 ASP A O 1
ATOM 534 N N . GLY A 1 78 ? -4.077 10.318 -18.986 1.00 82.50 78 GLY A N 1
ATOM 535 C CA . GLY A 1 78 ? -5.305 10.078 -19.749 1.00 82.50 78 GLY A CA 1
ATOM 536 C C . GLY A 1 78 ? -5.856 8.645 -19.691 1.00 82.50 78 GLY A C 1
ATOM 537 O O . GLY A 1 78 ? -6.752 8.326 -20.475 1.00 82.50 78 GLY A O 1
ATOM 538 N N . ALA A 1 79 ? -5.344 7.785 -18.804 1.00 81.81 79 ALA A N 1
ATOM 539 C CA . ALA A 1 79 ? -5.862 6.442 -18.559 1.00 81.81 79 ALA A CA 1
ATOM 540 C C . ALA A 1 79 ? -6.650 6.380 -17.245 1.00 81.81 79 ALA A C 1
ATOM 542 O O . ALA A 1 79 ? -6.135 6.755 -16.190 1.00 81.81 79 ALA A O 1
ATOM 543 N N . ASP A 1 80 ? -7.874 5.859 -17.316 1.00 86.56 80 ASP A N 1
ATOM 544 C CA . ASP A 1 80 ? -8.763 5.706 -16.165 1.00 86.56 80 ASP A CA 1
ATOM 545 C C . ASP A 1 80 ? -8.514 4.380 -15.437 1.00 86.56 80 ASP A C 1
ATOM 547 O O . ASP A 1 80 ? -8.244 3.344 -16.048 1.00 86.56 80 ASP A O 1
ATOM 551 N N . SER A 1 81 ? -8.603 4.396 -14.111 1.00 84.31 81 SER A N 1
ATOM 552 C CA . SER A 1 81 ? -8.470 3.219 -13.251 1.00 84.31 81 SER A CA 1
ATOM 553 C C . SER A 1 81 ? -9.436 3.297 -12.079 1.00 84.31 81 SER A C 1
ATOM 555 O O . SER A 1 81 ? -9.615 4.358 -11.481 1.00 84.31 81 SER A O 1
ATOM 557 N N . ASP A 1 82 ? -10.030 2.161 -11.723 1.00 88.69 82 ASP A N 1
ATOM 558 C CA . ASP A 1 82 ? -10.878 2.068 -10.539 1.00 88.69 82 ASP A CA 1
ATOM 559 C C . ASP A 1 82 ? -10.030 2.204 -9.273 1.00 88.69 82 ASP A C 1
ATOM 561 O O . ASP A 1 82 ? -8.993 1.554 -9.119 1.00 88.69 82 ASP A O 1
ATOM 565 N N . ALA A 1 83 ? -10.492 3.052 -8.365 1.00 87.50 83 ALA A N 1
ATOM 566 C CA . ALA A 1 83 ? -9.871 3.363 -7.094 1.00 87.50 83 ALA A CA 1
ATOM 567 C C . ALA A 1 83 ? -10.897 3.225 -5.963 1.00 87.50 83 ALA A C 1
ATOM 569 O O . ALA A 1 83 ? -12.059 3.597 -6.098 1.00 87.50 83 ALA A O 1
ATOM 570 N N . THR A 1 84 ? -10.467 2.727 -4.812 1.00 90.56 84 THR A N 1
ATOM 571 C CA . THR A 1 84 ? -11.268 2.711 -3.588 1.00 90.56 84 THR A CA 1
ATOM 572 C C . THR A 1 84 ? -10.632 3.645 -2.575 1.00 90.56 84 THR A C 1
ATOM 574 O O . THR A 1 84 ? -9.503 3.436 -2.135 1.00 90.56 84 THR A O 1
ATOM 577 N N . VAL A 1 85 ? -11.362 4.686 -2.184 1.00 90.31 85 VAL A N 1
ATOM 578 C CA . VAL A 1 85 ? -10.920 5.647 -1.174 1.00 90.31 85 VAL A CA 1
ATOM 579 C C . VAL A 1 85 ? -11.517 5.270 0.173 1.00 90.31 85 VAL A C 1
ATOM 581 O O . VAL A 1 85 ? -12.733 5.258 0.337 1.00 90.31 85 VAL A O 1
ATOM 584 N N . THR A 1 86 ? -10.661 5.000 1.153 1.00 89.75 86 THR A N 1
ATOM 585 C CA . THR A 1 86 ? -11.052 4.725 2.538 1.00 89.75 86 THR A CA 1
ATOM 586 C C . THR A 1 86 ? -10.823 5.952 3.410 1.00 89.75 86 THR A C 1
ATOM 588 O O . THR A 1 86 ? -9.705 6.463 3.510 1.00 89.75 86 THR A O 1
ATOM 591 N N . LEU A 1 87 ? -11.871 6.406 4.089 1.00 87.88 87 LEU A N 1
ATOM 592 C CA . LEU A 1 87 ? -11.819 7.502 5.051 1.00 87.88 87 LEU A CA 1
ATOM 593 C C . LEU A 1 87 ? -11.344 6.995 6.417 1.00 87.88 87 LEU A C 1
ATOM 595 O O . LEU A 1 87 ? -11.853 6.007 6.945 1.00 87.88 87 LEU A O 1
ATOM 599 N N . SER A 1 88 ? -10.382 7.688 7.021 1.00 86.94 88 SER A N 1
ATOM 600 C CA . SER A 1 88 ? -9.859 7.359 8.351 1.00 86.94 88 SER A CA 1
ATOM 601 C C . SER A 1 88 ? -9.492 8.602 9.159 1.00 86.94 88 SER A C 1
ATOM 603 O O . SER A 1 88 ? -9.398 9.705 8.620 1.00 86.94 88 SER A O 1
ATOM 605 N N . ASN A 1 89 ? -9.245 8.432 10.459 1.00 81.62 89 ASN A N 1
ATOM 606 C CA . ASN A 1 89 ? -8.849 9.493 11.391 1.00 81.62 89 ASN A CA 1
ATOM 607 C C . ASN A 1 89 ? -9.759 10.731 11.316 1.00 81.62 89 ASN A C 1
ATOM 609 O O . ASN A 1 89 ? -9.286 11.863 11.173 1.00 81.62 89 ASN A O 1
ATOM 613 N N . ILE A 1 90 ? -11.071 10.519 11.396 1.00 83.50 90 ILE A N 1
ATOM 614 C CA . ILE A 1 90 ? -12.040 11.610 11.264 1.00 83.50 90 ILE A CA 1
ATOM 615 C C . ILE A 1 90 ? -12.107 12.429 12.558 1.00 83.50 90 ILE A C 1
ATOM 617 O O . ILE A 1 90 ? -12.448 11.922 13.627 1.00 83.50 90 ILE A O 1
ATOM 621 N N . SER A 1 91 ? -11.821 13.727 12.456 1.00 78.56 91 SER A N 1
ATOM 622 C CA . SER A 1 91 ? -11.896 14.689 13.555 1.00 78.56 91 SER A CA 1
ATOM 623 C C . SER A 1 91 ? -12.516 16.000 13.077 1.00 78.56 91 SER A C 1
ATOM 625 O O . SER A 1 91 ? -11.867 16.835 12.444 1.00 78.56 91 SER A O 1
ATOM 627 N N . GLY A 1 92 ? -13.802 16.188 13.382 1.00 77.62 92 GLY A N 1
ATOM 628 C CA . GLY A 1 92 ? -14.564 17.346 12.913 1.00 77.62 92 GLY A CA 1
ATOM 629 C C . GLY A 1 92 ? -14.733 17.320 11.394 1.00 77.62 92 GLY A C 1
ATOM 630 O O . GLY A 1 92 ? -15.420 16.445 10.877 1.00 77.62 92 GLY A O 1
ATOM 631 N N . ASP A 1 93 ? -14.117 18.286 10.713 1.00 74.00 93 ASP A N 1
ATOM 632 C CA . ASP A 1 93 ? -14.116 18.409 9.246 1.00 74.00 93 ASP A CA 1
ATOM 633 C C . ASP A 1 93 ? -12.790 17.931 8.621 1.00 74.00 93 ASP A C 1
ATOM 635 O O . ASP A 1 93 ? -12.594 18.016 7.411 1.00 74.00 93 ASP A O 1
ATOM 639 N N . THR A 1 94 ? -11.879 17.415 9.450 1.00 77.06 94 THR A N 1
ATOM 640 C CA . THR A 1 94 ? -10.578 16.886 9.038 1.00 77.06 94 THR A CA 1
ATOM 641 C C . THR A 1 94 ? -10.638 15.365 8.977 1.00 77.06 94 THR A C 1
ATOM 643 O O . THR A 1 94 ? -11.133 14.725 9.905 1.00 77.06 94 THR A O 1
ATOM 646 N N . TYR A 1 95 ? -10.096 14.778 7.915 1.00 85.44 95 TYR A N 1
ATOM 647 C CA . TYR A 1 95 ? -9.998 13.332 7.729 1.00 85.44 95 TYR A CA 1
ATOM 648 C C . TYR A 1 95 ? -8.724 12.983 6.953 1.00 85.44 95 TYR A C 1
ATOM 650 O O . TYR A 1 95 ? -8.114 13.837 6.308 1.00 85.44 95 TYR A O 1
ATOM 658 N N . LYS A 1 96 ? -8.311 11.720 7.037 1.00 82.00 96 LYS A N 1
ATOM 659 C CA . LYS A 1 96 ? -7.287 11.111 6.188 1.00 82.00 96 LYS A CA 1
ATOM 660 C C . LYS A 1 96 ? -7.959 10.206 5.165 1.00 82.00 96 LYS A C 1
ATOM 662 O O . LYS A 1 96 ? -9.019 9.640 5.427 1.00 82.00 96 LYS A O 1
ATOM 667 N N . VAL A 1 97 ? -7.310 10.054 4.022 1.00 87.81 97 VAL A N 1
ATOM 668 C CA . VAL A 1 97 ? -7.730 9.148 2.955 1.00 87.81 97 VAL A CA 1
ATOM 669 C C . VAL A 1 97 ? -6.622 8.132 2.716 1.00 87.81 97 VAL A C 1
ATOM 671 O O . VAL A 1 97 ? -5.449 8.497 2.704 1.00 87.81 97 VAL A O 1
ATOM 674 N N . GLY A 1 98 ? -6.996 6.865 2.581 1.00 83.81 98 GLY A N 1
ATOM 675 C CA . GLY A 1 98 ? -6.162 5.835 1.968 1.00 83.81 98 GLY A CA 1
ATOM 676 C C . GLY A 1 98 ? -6.758 5.499 0.610 1.00 83.81 98 GLY A C 1
ATOM 677 O O . GLY A 1 98 ? -7.975 5.349 0.519 1.00 83.81 98 GLY A O 1
ATOM 678 N N . VAL A 1 99 ? -5.937 5.425 -0.431 1.00 86.44 99 VAL A N 1
ATOM 679 C CA . VAL A 1 99 ? -6.410 5.170 -1.794 1.00 86.44 99 VAL A CA 1
ATOM 680 C C . VAL A 1 99 ? -5.831 3.850 -2.271 1.00 86.44 99 VAL A C 1
ATOM 682 O O . VAL A 1 99 ? -4.617 3.694 -2.325 1.00 86.44 99 VAL A O 1
ATOM 685 N N . ASP A 1 100 ? -6.704 2.906 -2.597 1.00 80.62 100 ASP A N 1
ATOM 686 C CA . ASP A 1 100 ? -6.334 1.617 -3.173 1.00 80.62 100 ASP A CA 1
ATOM 687 C C . ASP A 1 100 ? -6.692 1.619 -4.660 1.00 80.62 100 ASP A C 1
ATOM 689 O O . ASP A 1 100 ? -7.841 1.877 -5.012 1.00 80.62 100 ASP A O 1
ATOM 693 N N . VAL A 1 101 ? -5.715 1.388 -5.538 1.00 83.31 101 VAL A N 1
ATOM 694 C CA . VAL A 1 101 ? -5.919 1.391 -6.996 1.00 83.31 101 VAL A CA 1
ATOM 695 C C . VAL A 1 101 ? -5.418 0.059 -7.553 1.00 83.31 101 VAL A C 1
ATOM 697 O O . VAL A 1 101 ? -4.278 -0.032 -8.014 1.00 83.31 101 VAL A O 1
ATOM 700 N N . PRO A 1 102 ? -6.234 -1.009 -7.495 1.00 63.34 102 PRO A N 1
ATOM 701 C CA . PRO A 1 102 ? -5.755 -2.372 -7.702 1.00 63.34 102 PRO A CA 1
ATOM 702 C C . PRO A 1 102 ? -5.249 -2.640 -9.124 1.00 63.34 102 PRO A C 1
ATOM 704 O O . PRO A 1 102 ? -4.566 -3.637 -9.334 1.00 63.34 102 PRO A O 1
ATOM 707 N N . GLN A 1 103 ? -5.583 -1.796 -10.109 1.00 59.06 103 GLN A N 1
ATOM 708 C CA . GLN A 1 103 ? -5.331 -2.035 -11.539 1.00 59.06 103 GLN A CA 1
ATOM 709 C C . GLN A 1 103 ? -4.664 -0.851 -12.261 1.00 59.06 103 GLN A C 1
ATOM 711 O O . GLN A 1 103 ? -4.672 -0.795 -13.490 1.00 59.06 103 GLN A O 1
ATOM 716 N N . ALA A 1 104 ? -4.083 0.105 -11.533 1.00 62.69 104 ALA A N 1
ATOM 717 C CA . ALA A 1 104 ? -3.467 1.271 -12.160 1.00 62.69 104 ALA A CA 1
ATOM 718 C C . ALA A 1 104 ? -2.225 0.893 -12.981 1.00 62.69 104 ALA A C 1
ATOM 720 O O . ALA A 1 104 ? -1.193 0.486 -12.447 1.00 62.69 104 ALA A O 1
ATOM 721 N N . SER A 1 105 ? -2.297 1.077 -14.298 1.00 56.22 105 SER A N 1
ATOM 722 C CA . SER A 1 105 ? -1.186 0.799 -15.217 1.00 56.22 105 SER A CA 1
ATOM 723 C C . SER A 1 105 ? 0.028 1.700 -14.990 1.00 56.22 105 SER A C 1
ATOM 725 O O . SER A 1 105 ? 1.152 1.310 -15.273 1.00 56.22 105 SER A O 1
ATOM 727 N N . TRP A 1 106 ? -0.171 2.890 -14.429 1.00 59.00 106 TRP A N 1
ATOM 728 C CA . TRP A 1 106 ? 0.894 3.824 -14.051 1.00 59.00 106 TRP A CA 1
ATOM 729 C C . TRP A 1 106 ? 1.613 3.428 -12.750 1.00 59.00 106 TRP A C 1
ATOM 731 O O . TRP A 1 106 ? 2.729 3.880 -12.507 1.00 59.00 106 TRP A O 1
ATOM 741 N N . LEU A 1 107 ? 1.034 2.521 -11.949 1.00 55.66 107 LEU A N 1
ATOM 742 C CA . LEU A 1 107 ? 1.750 1.837 -10.864 1.00 55.66 107 LEU A CA 1
ATOM 743 C C . LEU A 1 107 ? 2.675 0.728 -11.395 1.00 55.66 107 LEU A C 1
ATOM 745 O O . LEU A 1 107 ? 3.521 0.212 -10.658 1.00 55.66 107 LEU A O 1
ATOM 749 N N . GLN A 1 108 ? 2.586 0.376 -12.684 1.00 48.97 108 GLN A N 1
ATOM 750 C CA . GLN A 1 108 ? 3.435 -0.635 -13.322 1.00 48.97 108 GLN A CA 1
ATOM 751 C C . GLN A 1 108 ? 4.811 -0.057 -13.691 1.00 48.97 108 GLN A C 1
ATOM 753 O O . GLN A 1 108 ? 5.297 -0.159 -14.813 1.00 48.97 108 GLN A O 1
ATOM 758 N N . GLY A 1 109 ? 5.473 0.519 -12.688 1.00 44.91 109 GLY A N 1
ATOM 759 C CA . GLY A 1 109 ? 6.914 0.395 -12.507 1.00 44.91 109 GLY A CA 1
ATOM 760 C C . GLY A 1 109 ? 7.290 -0.822 -11.647 1.00 44.91 109 GLY A C 1
ATOM 761 O O . GLY A 1 109 ? 8.441 -1.251 -11.695 1.00 44.91 109 GLY A O 1
ATOM 762 N N . THR A 1 110 ? 6.369 -1.408 -10.859 1.00 44.94 110 THR A N 1
ATOM 763 C CA . THR A 1 110 ? 6.604 -2.620 -10.035 1.00 44.94 110 THR A CA 1
ATOM 764 C C . THR A 1 110 ? 5.283 -3.298 -9.596 1.00 44.94 110 THR A C 1
ATOM 766 O O . THR A 1 110 ? 4.930 -3.262 -8.424 1.00 44.94 110 THR A O 1
ATOM 769 N N . ALA A 1 111 ? 4.552 -3.944 -10.513 1.00 39.72 111 ALA A N 1
ATOM 770 C CA . ALA A 1 111 ? 3.499 -4.928 -10.195 1.00 39.72 111 ALA A CA 1
ATOM 771 C C . ALA A 1 111 ? 3.276 -5.874 -11.399 1.00 39.72 111 ALA A C 1
ATOM 773 O 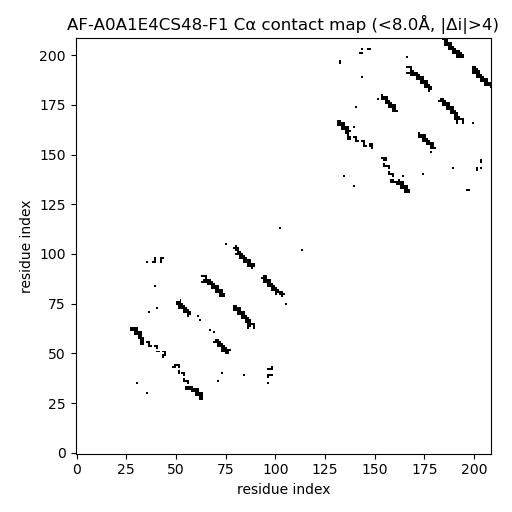O . ALA A 1 111 ? 3.285 -5.378 -12.529 1.00 39.72 111 ALA A O 1
ATOM 774 N N . PRO A 1 112 ? 3.121 -7.203 -11.217 1.00 41.31 112 PRO A N 1
ATOM 775 C CA . PRO A 1 112 ? 2.821 -8.113 -12.320 1.00 41.31 112 PRO A CA 1
ATOM 776 C C . PRO A 1 112 ? 1.357 -8.031 -12.802 1.00 41.31 112 PRO A C 1
ATOM 778 O O . PRO A 1 112 ? 0.433 -7.746 -12.048 1.00 41.31 112 PRO A O 1
ATOM 781 N N . ASP A 1 113 ? 1.242 -8.285 -14.105 1.00 36.69 113 ASP A N 1
ATOM 782 C CA . ASP A 1 113 ? 0.128 -8.270 -15.066 1.00 36.69 113 ASP A CA 1
ATOM 783 C C . ASP A 1 113 ? -1.239 -8.839 -14.582 1.00 36.69 113 ASP A C 1
ATOM 785 O O . ASP A 1 113 ? -1.285 -9.980 -14.121 1.00 36.69 113 ASP A O 1
ATOM 789 N N . PRO A 1 114 ? -2.374 -8.115 -14.745 1.00 42.16 114 PRO A N 1
ATOM 790 C CA . PRO A 1 114 ? -3.724 -8.610 -14.441 1.00 42.16 114 PRO A CA 1
ATOM 791 C C . PRO A 1 114 ? -4.346 -9.511 -15.526 1.00 42.16 114 PRO A C 1
ATOM 793 O O . PRO A 1 114 ? -5.540 -9.825 -15.472 1.00 42.16 114 PRO A O 1
ATOM 796 N N . SER A 1 115 ? -3.570 -9.994 -16.496 1.00 46.59 115 SER A N 1
ATOM 797 C CA . SER A 1 115 ? -4.020 -10.974 -17.492 1.00 46.59 115 SER A CA 1
ATOM 798 C C . SER A 1 115 ? -4.145 -12.397 -16.930 1.00 46.59 115 SER A C 1
ATOM 800 O O . SER A 1 115 ? -3.786 -13.353 -17.597 1.00 46.59 115 SER A O 1
ATOM 802 N N . GLU A 1 116 ? -4.707 -12.563 -15.735 1.00 38.50 116 GLU A N 1
ATOM 803 C CA . GLU A 1 116 ? -5.354 -13.805 -15.298 1.00 38.50 116 GLU A CA 1
ATOM 804 C C . GLU A 1 116 ? -6.683 -13.412 -14.635 1.00 38.50 116 GLU A C 1
ATOM 806 O O . GLU A 1 116 ? -6.905 -13.529 -13.429 1.00 38.50 116 GLU A O 1
ATOM 811 N N . THR A 1 117 ? -7.603 -12.906 -15.463 1.00 39.12 117 THR A N 1
ATOM 812 C CA . THR A 1 117 ? -9.029 -12.826 -15.140 1.00 39.12 117 THR A CA 1
ATOM 813 C C . THR A 1 117 ? -9.584 -14.246 -15.017 1.00 39.12 117 THR A C 1
ATOM 815 O O . THR A 1 117 ? -10.183 -14.794 -15.940 1.00 39.12 117 THR A O 1
ATOM 818 N N . GLY A 1 118 ? -9.386 -14.850 -13.851 1.00 35.97 118 GLY A N 1
ATOM 819 C CA . GLY A 1 118 ? -10.173 -15.967 -13.359 1.00 35.97 118 GLY A CA 1
ATOM 820 C C . GLY A 1 118 ? -11.243 -15.436 -12.418 1.00 35.97 118 GLY A C 1
ATOM 821 O O . GLY A 1 118 ? -11.024 -15.360 -11.213 1.00 35.97 118 GLY A O 1
ATOM 822 N N . SER A 1 119 ? -12.399 -15.057 -12.973 1.00 50.38 119 SER A N 1
ATOM 823 C CA . SER A 1 119 ? -13.633 -1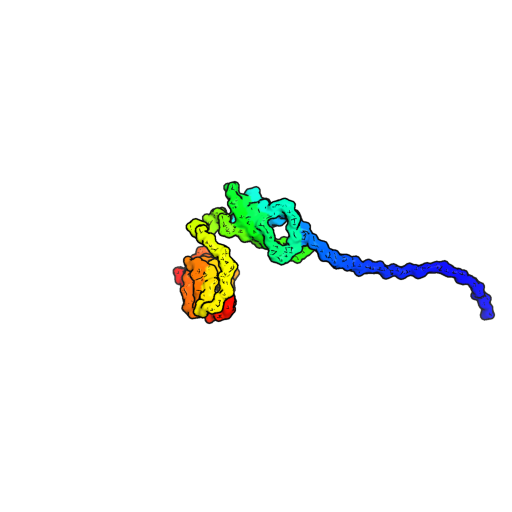4.894 -12.199 1.00 50.38 119 SER A CA 1
ATOM 824 C C . SER A 1 119 ? -13.832 -16.096 -11.277 1.00 50.38 119 SER A C 1
ATOM 826 O O . SER A 1 119 ? -13.880 -17.237 -11.732 1.00 50.38 119 SER A O 1
ATOM 828 N N . GLY A 1 120 ? -13.966 -15.806 -9.989 1.00 38.16 120 GLY A N 1
ATOM 829 C CA . GLY A 1 120 ? -14.243 -16.773 -8.940 1.00 38.16 120 GLY A CA 1
ATOM 830 C C . GLY A 1 120 ? -14.524 -16.069 -7.620 1.00 38.16 120 GLY A C 1
ATOM 831 O O . GLY A 1 120 ? -13.949 -16.428 -6.598 1.00 38.16 120 GLY A O 1
ATOM 832 N N . SER A 1 121 ? -15.381 -15.044 -7.642 1.00 50.88 121 SER A N 1
ATOM 833 C CA . SER A 1 121 ? -16.104 -14.624 -6.440 1.00 50.88 121 SER A CA 1
ATOM 834 C C . SER A 1 121 ? -17.148 -15.687 -6.117 1.00 50.88 121 SER A C 1
ATOM 836 O O . SER A 1 121 ? -18.329 -15.492 -6.376 1.00 50.88 121 SER A O 1
ATOM 838 N N . ASP A 1 122 ? -16.694 -16.791 -5.533 1.00 33.72 122 ASP A N 1
ATOM 839 C CA . ASP A 1 122 ? -17.518 -17.607 -4.654 1.00 33.72 122 ASP A CA 1
ATOM 840 C C . ASP A 1 122 ? -17.056 -17.315 -3.232 1.00 33.72 122 ASP A C 1
ATOM 842 O O . ASP A 1 122 ? -16.182 -17.956 -2.647 1.00 33.72 122 ASP A O 1
ATOM 846 N N . SER A 1 123 ? -17.665 -16.275 -2.676 1.00 64.19 123 SER A N 1
ATOM 847 C CA . SER A 1 123 ? -17.861 -16.202 -1.245 1.00 64.19 123 SER A CA 1
ATOM 848 C C . SER A 1 123 ? -18.822 -17.328 -0.873 1.00 64.19 123 SER A C 1
ATOM 850 O O . SER A 1 123 ? -20.020 -17.109 -0.911 1.00 64.19 123 SER A O 1
ATOM 852 N N . GLU A 1 124 ? -18.309 -18.515 -0.547 1.00 45.62 124 GLU A N 1
ATOM 853 C CA . GLU A 1 124 ? -18.894 -19.436 0.435 1.00 45.62 124 GLU A CA 1
ATOM 854 C C . GLU A 1 124 ? -17.965 -20.635 0.666 1.00 45.62 124 GLU A C 1
ATOM 856 O O . GLU A 1 124 ? -17.698 -21.447 -0.214 1.00 45.62 124 GLU A O 1
ATOM 861 N N . GLY A 1 125 ? -17.476 -20.748 1.899 1.00 37.47 125 GLY A N 1
ATOM 862 C CA . GLY A 1 125 ? -16.616 -21.837 2.339 1.00 37.47 125 GLY A CA 1
ATOM 863 C C . GLY A 1 125 ? -16.693 -22.023 3.843 1.00 37.47 125 GLY A C 1
ATOM 864 O O . GLY A 1 125 ? -15.677 -22.038 4.528 1.00 37.47 125 GLY A O 1
ATOM 865 N N . THR A 1 126 ? -17.913 -22.168 4.367 1.00 46.97 126 THR A N 1
ATOM 866 C CA . THR A 1 126 ? -18.121 -22.894 5.626 1.00 46.97 126 THR A CA 1
ATOM 867 C C . THR A 1 126 ? -17.797 -24.360 5.336 1.00 46.97 126 THR A C 1
ATOM 869 O O . THR A 1 126 ? -18.679 -25.149 5.019 1.00 46.97 126 THR A O 1
ATOM 872 N N . GLY A 1 127 ? -16.512 -24.701 5.344 1.00 35.53 127 GLY A N 1
ATOM 873 C CA . GLY A 1 127 ? -16.008 -26.040 5.075 1.00 35.53 127 GLY A CA 1
ATOM 874 C C . GLY A 1 127 ? -15.173 -26.501 6.252 1.00 35.53 127 GLY A C 1
ATOM 875 O O . GLY A 1 127 ? -13.998 -26.167 6.360 1.00 35.53 127 GLY A O 1
ATOM 876 N N . ASN A 1 128 ? -15.798 -27.251 7.155 1.00 51.09 128 ASN A N 1
ATOM 877 C CA . ASN A 1 128 ? -15.075 -28.084 8.103 1.00 51.09 128 ASN A CA 1
ATOM 878 C C . ASN A 1 128 ? -14.416 -29.228 7.320 1.00 51.09 128 ASN A C 1
ATOM 880 O O . ASN A 1 128 ? -14.953 -30.327 7.290 1.00 51.09 128 ASN A O 1
ATOM 884 N N . ASP A 1 129 ? -13.269 -28.972 6.702 1.00 42.66 129 ASP A N 1
ATOM 885 C CA . ASP A 1 129 ? -12.381 -29.998 6.167 1.00 42.66 129 ASP A CA 1
ATOM 886 C C . ASP A 1 129 ? -10.950 -29.628 6.549 1.00 42.66 129 ASP A C 1
ATOM 888 O O . ASP A 1 129 ? -10.544 -28.472 6.466 1.00 42.66 129 ASP A O 1
ATOM 892 N N . ALA A 1 130 ? -10.204 -30.607 7.051 1.00 54.12 130 ALA A N 1
ATOM 893 C CA . ALA A 1 130 ? -8.908 -30.468 7.709 1.00 54.12 130 ALA A CA 1
ATOM 894 C C . ALA A 1 130 ? -7.752 -30.074 6.754 1.00 54.12 130 ALA A C 1
ATOM 896 O O . ALA A 1 130 ? -6.753 -30.786 6.656 1.00 54.12 130 ALA A O 1
ATOM 897 N N . GLY A 1 131 ? -7.892 -28.959 6.035 1.00 62.28 131 GLY A N 1
ATOM 898 C CA . GLY A 1 131 ? -6.873 -28.338 5.190 1.00 62.28 131 GLY A CA 1
ATOM 899 C C . GLY A 1 131 ? -6.276 -27.092 5.846 1.00 62.28 131 GLY A C 1
ATOM 900 O O . GLY A 1 131 ? -6.954 -26.366 6.570 1.00 62.28 131 GLY A O 1
ATOM 901 N N . ALA A 1 132 ? -4.987 -26.850 5.616 1.00 73.75 132 ALA A N 1
ATOM 902 C CA . ALA A 1 132 ? -4.318 -25.645 6.092 1.00 73.75 132 ALA A CA 1
ATOM 903 C C . ALA A 1 132 ? -4.901 -24.381 5.413 1.00 73.75 132 ALA A C 1
ATOM 905 O O . ALA A 1 132 ? -5.214 -24.429 4.221 1.00 73.75 132 ALA A O 1
ATOM 906 N N . PRO A 1 133 ? -5.047 -23.256 6.138 1.00 83.69 133 PRO A N 1
ATOM 907 C CA . PRO A 1 133 ? -5.591 -22.020 5.580 1.00 83.69 133 PRO A CA 1
ATOM 908 C C . PRO A 1 133 ? -4.681 -21.458 4.479 1.00 83.69 133 PRO A C 1
ATOM 910 O O . PRO A 1 133 ? -3.467 -21.637 4.524 1.00 83.69 133 PRO A O 1
ATOM 913 N N . VAL A 1 134 ? -5.255 -20.775 3.487 1.00 84.81 134 VAL A N 1
ATOM 914 C CA . VAL A 1 134 ? -4.516 -20.193 2.353 1.00 84.81 134 VAL A CA 1
ATOM 915 C C . VAL A 1 134 ? -4.627 -18.672 2.404 1.00 84.81 134 VAL A C 1
ATOM 917 O O . VAL A 1 134 ? -5.720 -18.143 2.593 1.00 84.81 134 VAL A O 1
ATOM 920 N N . ILE A 1 135 ? -3.504 -17.979 2.225 1.00 87.44 135 ILE A N 1
ATOM 921 C CA . ILE A 1 135 ? -3.430 -16.518 2.088 1.00 87.44 135 ILE A CA 1
ATOM 922 C C . ILE A 1 135 ? -2.784 -16.145 0.756 1.00 87.44 135 ILE A C 1
ATOM 924 O O . ILE A 1 135 ? -2.207 -16.995 0.079 1.00 87.44 135 ILE A O 1
ATOM 928 N N . TYR A 1 136 ? -2.852 -14.872 0.388 1.00 86.81 136 TYR A N 1
ATOM 929 C CA . TYR A 1 136 ? -2.154 -14.372 -0.788 1.00 86.81 136 TYR A CA 1
ATOM 930 C C . TYR A 1 136 ? -0.693 -14.023 -0.488 1.00 86.81 136 TYR A C 1
ATOM 932 O O . TYR A 1 136 ? -0.355 -13.603 0.622 1.00 86.81 136 TYR A O 1
ATOM 940 N N . GLY A 1 137 ? 0.169 -14.141 -1.500 1.00 85.38 137 GLY A N 1
ATOM 941 C CA . GLY A 1 137 ? 1.587 -13.782 -1.401 1.00 85.38 137 GLY A CA 1
ATOM 942 C C . GLY A 1 137 ? 1.825 -12.331 -0.989 1.00 85.38 137 GLY A C 1
ATOM 943 O O . GLY A 1 137 ? 2.757 -12.054 -0.237 1.00 85.38 137 GLY A O 1
ATOM 944 N N . TYR A 1 138 ? 0.954 -11.407 -1.409 1.00 81.75 138 TYR A N 1
ATOM 945 C CA . TYR A 1 138 ? 1.066 -9.992 -1.046 1.00 81.75 138 TYR A CA 1
ATOM 946 C C . TYR A 1 138 ? 0.790 -9.743 0.452 1.00 81.75 138 TYR A C 1
ATOM 948 O O . TYR A 1 138 ? 1.453 -8.906 1.064 1.00 81.75 138 TYR A O 1
ATOM 956 N N . GLU A 1 139 ? -0.124 -10.501 1.076 1.00 88.75 139 GLU A N 1
ATOM 957 C CA . GLU A 1 139 ? -0.384 -10.436 2.526 1.00 88.75 139 GLU A CA 1
ATOM 958 C C . GLU A 1 139 ? 0.830 -10.939 3.317 1.00 88.75 139 GLU A C 1
ATOM 960 O O . GLU A 1 139 ? 1.249 -10.334 4.313 1.00 88.75 139 GLU A O 1
ATOM 9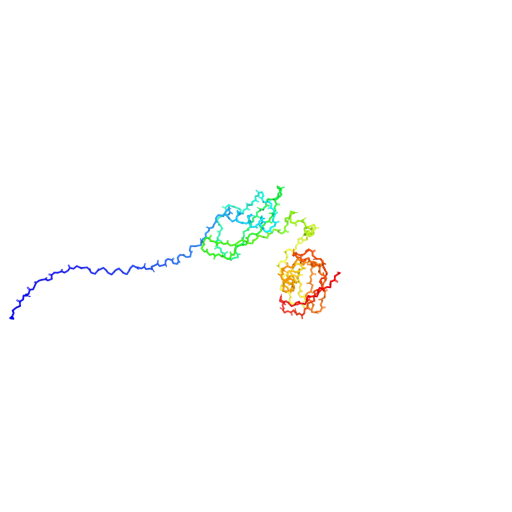65 N N . LEU A 1 140 ? 1.442 -12.027 2.836 1.00 91.81 140 LEU A N 1
ATOM 966 C CA . LEU A 1 140 ? 2.671 -12.560 3.412 1.00 91.81 140 LEU A CA 1
ATOM 967 C C . LEU A 1 140 ? 3.823 -11.554 3.279 1.00 91.81 140 LEU A C 1
ATOM 969 O O . LEU A 1 140 ? 4.535 -11.301 4.251 1.00 91.81 140 LEU A O 1
ATOM 973 N N . ALA A 1 141 ? 3.972 -10.942 2.102 1.00 93.25 141 ALA A N 1
ATOM 974 C CA . ALA A 1 141 ? 5.002 -9.951 1.817 1.00 93.25 141 ALA A CA 1
ATOM 975 C C . ALA A 1 141 ? 4.864 -8.703 2.701 1.00 93.25 141 ALA A C 1
ATOM 977 O O . ALA A 1 141 ? 5.847 -8.246 3.282 1.00 93.25 141 ALA A O 1
ATOM 978 N N . LYS A 1 142 ? 3.640 -8.196 2.882 1.00 90.75 142 LYS A N 1
ATOM 979 C CA . LYS A 1 142 ? 3.351 -7.071 3.781 1.00 90.75 142 LYS A CA 1
ATOM 980 C C . LYS A 1 142 ? 3.732 -7.385 5.226 1.00 90.75 142 LYS A C 1
ATOM 982 O O . LYS A 1 142 ? 4.364 -6.570 5.897 1.00 90.75 142 LYS A O 1
ATOM 987 N N . THR A 1 143 ? 3.392 -8.584 5.693 1.00 91.88 143 THR A N 1
ATOM 988 C CA . THR A 1 143 ? 3.753 -9.040 7.042 1.00 91.88 143 THR A CA 1
ATOM 989 C C . THR A 1 143 ? 5.273 -9.162 7.193 1.00 91.88 143 THR A C 1
ATOM 991 O O . THR A 1 143 ? 5.835 -8.714 8.194 1.00 91.88 143 THR A O 1
ATOM 994 N N . ALA A 1 144 ? 5.960 -9.698 6.180 1.00 93.88 144 ALA A N 1
ATOM 995 C CA . ALA A 1 144 ? 7.415 -9.811 6.161 1.00 93.88 144 ALA A CA 1
ATOM 996 C C . ALA A 1 144 ? 8.115 -8.442 6.146 1.00 93.88 144 ALA A C 1
ATOM 998 O O . ALA A 1 144 ? 9.081 -8.246 6.882 1.00 93.88 144 ALA A O 1
ATOM 999 N N . ALA A 1 145 ? 7.603 -7.472 5.385 1.00 92.69 145 ALA A N 1
ATOM 1000 C CA . ALA A 1 145 ? 8.119 -6.105 5.369 1.00 92.69 145 ALA A CA 1
ATOM 1001 C C . ALA A 1 145 ? 8.061 -5.461 6.763 1.00 92.69 145 ALA A C 1
ATOM 1003 O O . ALA A 1 145 ? 9.065 -4.926 7.234 1.00 92.69 145 ALA A O 1
ATOM 1004 N N . GLY A 1 146 ? 6.925 -5.588 7.461 1.00 91.38 146 GLY A N 1
ATOM 1005 C CA . GLY A 1 146 ? 6.777 -5.084 8.830 1.00 91.38 146 GLY A CA 1
ATOM 1006 C C . GLY A 1 146 ? 7.754 -5.731 9.819 1.00 91.38 146 GLY A C 1
ATOM 1007 O O . GLY A 1 146 ? 8.313 -5.053 10.679 1.00 91.38 146 GLY A O 1
ATOM 1008 N N . ALA A 1 147 ? 8.038 -7.028 9.666 1.00 92.69 147 ALA A N 1
ATOM 1009 C CA . ALA A 1 147 ? 9.037 -7.719 10.486 1.00 92.69 147 ALA A CA 1
ATOM 1010 C C . ALA A 1 147 ? 10.479 -7.225 10.228 1.00 92.69 147 ALA A C 1
ATOM 1012 O O . ALA A 1 147 ? 11.326 -7.272 11.124 1.00 92.69 147 ALA A O 1
ATOM 1013 N N . LEU A 1 148 ? 10.766 -6.741 9.017 1.00 91.62 148 LEU A N 1
ATOM 1014 C CA . LEU A 1 148 ? 12.083 -6.242 8.614 1.00 91.62 148 LEU A CA 1
ATOM 1015 C C . LEU A 1 148 ? 12.302 -4.751 8.920 1.00 91.62 148 LEU A C 1
ATOM 1017 O O . LEU A 1 148 ? 13.451 -4.314 8.987 1.00 91.62 148 LEU A O 1
ATOM 1021 N N . GLU A 1 149 ? 11.245 -3.971 9.162 1.00 89.81 149 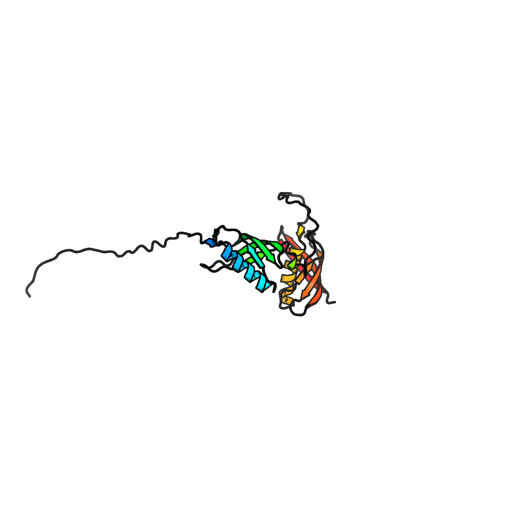GLU A N 1
ATOM 1022 C CA . GLU A 1 149 ? 11.335 -2.527 9.432 1.00 89.81 149 GLU A CA 1
ATOM 1023 C C . GLU A 1 149 ? 12.284 -2.205 10.597 1.00 89.81 149 GLU A C 1
ATOM 1025 O O . GLU A 1 149 ? 13.130 -1.316 10.499 1.00 89.81 149 GLU A O 1
ATOM 1030 N N . SER A 1 150 ? 12.207 -2.985 11.681 1.00 84.38 150 SER A N 1
ATOM 1031 C CA . SER A 1 150 ? 13.080 -2.810 12.851 1.00 84.38 150 SER A CA 1
ATOM 1032 C C . SER A 1 150 ? 14.554 -3.105 12.554 1.00 84.38 150 SER A C 1
ATOM 1034 O O . SER A 1 150 ? 15.427 -2.572 13.234 1.00 84.38 150 SER A O 1
ATOM 1036 N N . GLN A 1 151 ? 14.844 -3.947 11.555 1.00 85.19 151 GLN A N 1
ATOM 1037 C CA . GLN A 1 151 ? 16.214 -4.300 11.169 1.00 85.19 151 GLN A CA 1
ATOM 1038 C C . GLN A 1 151 ? 16.840 -3.226 10.274 1.00 85.19 151 GLN A C 1
ATOM 1040 O O . GLN A 1 151 ? 18.003 -2.876 10.456 1.00 85.19 151 GLN A O 1
ATOM 1045 N N . TYR A 1 152 ? 16.064 -2.677 9.336 1.00 84.75 152 TYR A N 1
ATOM 1046 C CA . TYR A 1 152 ? 16.549 -1.690 8.365 1.00 84.75 152 TYR A CA 1
ATOM 1047 C C . TYR A 1 152 ? 16.306 -0.232 8.774 1.00 84.75 152 TYR A C 1
ATOM 1049 O O . TYR A 1 152 ? 16.728 0.682 8.064 1.00 84.75 152 TYR A O 1
ATOM 1057 N N . GLY A 1 153 ? 15.601 0.012 9.884 1.00 85.38 153 GLY A N 1
ATOM 1058 C CA . GLY A 1 153 ? 15.217 1.356 10.334 1.00 85.38 153 GLY A CA 1
AT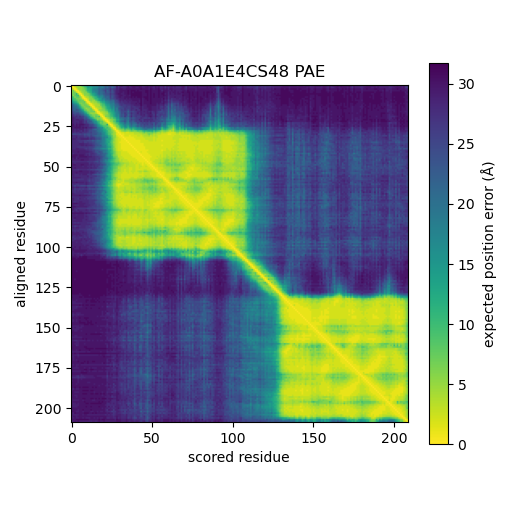OM 1059 C C . GLY A 1 153 ? 14.270 2.089 9.375 1.00 85.38 153 GLY A C 1
ATOM 1060 O O . GLY A 1 153 ? 14.063 3.292 9.511 1.00 85.38 153 GLY A O 1
ATOM 1061 N N . SER A 1 154 ? 13.742 1.382 8.376 1.00 86.75 154 SER A N 1
ATOM 1062 C CA . SER A 1 154 ? 12.795 1.848 7.364 1.00 86.75 154 SER A CA 1
ATOM 1063 C C . SER A 1 154 ? 12.074 0.636 6.782 1.00 86.75 154 SER A C 1
ATOM 1065 O O . SER A 1 154 ? 12.640 -0.459 6.766 1.00 86.75 154 SER A O 1
ATOM 1067 N N . LEU A 1 155 ? 10.837 0.822 6.320 1.00 85.94 155 LEU A N 1
ATOM 1068 C CA . LEU A 1 155 ? 10.037 -0.259 5.752 1.00 85.94 155 LEU A CA 1
ATOM 1069 C C . LEU A 1 155 ? 10.594 -0.648 4.367 1.00 85.94 155 LEU A C 1
ATOM 1071 O O . LEU A 1 155 ? 10.571 0.186 3.450 1.00 85.94 155 LEU A O 1
ATOM 1075 N N . PRO A 1 156 ? 11.125 -1.873 4.188 1.00 90.50 156 PRO A N 1
ATOM 1076 C CA . PRO A 1 156 ? 11.549 -2.333 2.876 1.00 90.50 156 PRO A CA 1
ATOM 1077 C C . PRO A 1 156 ? 10.339 -2.747 2.034 1.00 90.50 156 PRO A C 1
ATOM 1079 O O . PRO A 1 156 ? 9.288 -3.115 2.558 1.00 90.50 156 PRO A O 1
ATOM 1082 N N . THR A 1 157 ? 10.510 -2.751 0.717 1.00 90.31 157 THR A N 1
ATOM 1083 C CA . THR A 1 157 ? 9.562 -3.414 -0.184 1.00 90.31 157 THR A CA 1
ATOM 1084 C C . THR A 1 157 ? 9.881 -4.901 -0.202 1.00 90.31 157 THR A C 1
ATOM 1086 O O . THR A 1 157 ? 11.029 -5.273 -0.439 1.00 90.31 157 THR A O 1
ATOM 1089 N N . VAL A 1 158 ? 8.885 -5.747 0.050 1.00 93.25 158 VAL A N 1
ATOM 1090 C CA . VAL A 1 158 ? 9.020 -7.205 -0.034 1.00 93.25 158 VAL A CA 1
ATOM 1091 C C . VAL A 1 158 ? 8.077 -7.723 -1.112 1.00 93.25 158 VAL A C 1
ATOM 1093 O O . VAL A 1 158 ? 6.937 -7.273 -1.206 1.00 93.25 158 VAL A O 1
ATOM 1096 N N . THR A 1 159 ? 8.534 -8.669 -1.925 1.00 91.38 159 THR A N 1
ATOM 1097 C CA . THR A 1 159 ? 7.734 -9.303 -2.977 1.00 91.38 159 THR A CA 1
ATOM 1098 C C . THR A 1 159 ? 7.926 -10.808 -2.908 1.00 91.38 159 THR A C 1
ATOM 1100 O O . THR A 1 159 ? 9.015 -11.306 -3.164 1.00 91.38 159 THR A O 1
ATOM 1103 N N . CYS A 1 160 ? 6.883 -11.545 -2.534 1.00 91.81 160 CYS A N 1
ATOM 1104 C CA . CYS A 1 160 ? 6.932 -13.005 -2.476 1.00 91.81 160 CYS A CA 1
ATOM 1105 C C . CYS A 1 160 ? 6.495 -13.605 -3.813 1.00 91.81 160 CYS A C 1
ATOM 1107 O O . CYS A 1 160 ? 5.576 -13.098 -4.449 1.00 91.81 160 CYS A O 1
ATOM 1109 N N . ARG A 1 161 ? 7.177 -14.671 -4.242 1.00 83.19 161 ARG A N 1
ATOM 1110 C CA . ARG A 1 161 ? 7.031 -15.225 -5.596 1.00 83.19 161 ARG A CA 1
ATOM 1111 C C . ARG A 1 161 ? 5.718 -15.981 -5.833 1.00 83.19 161 ARG A C 1
ATOM 1113 O O . ARG A 1 161 ? 5.308 -16.111 -6.980 1.00 83.19 161 ARG A O 1
ATOM 1120 N N . ASP A 1 162 ? 5.107 -16.505 -4.775 1.00 83.31 162 ASP A N 1
ATOM 1121 C CA . ASP A 1 162 ? 3.905 -17.335 -4.856 1.00 83.31 162 ASP A CA 1
ATOM 1122 C C . ASP A 1 162 ? 2.630 -16.510 -4.650 1.00 83.31 162 ASP A C 1
ATOM 1124 O O . ASP A 1 162 ? 2.482 -15.831 -3.634 1.00 83.31 162 ASP A O 1
ATOM 1128 N N . ASP A 1 163 ? 1.666 -16.631 -5.566 1.00 73.81 163 ASP A N 1
ATOM 1129 C CA . ASP A 1 163 ? 0.402 -15.882 -5.508 1.00 73.81 163 ASP A CA 1
ATOM 1130 C C . ASP A 1 163 ? -0.494 -16.334 -4.351 1.00 73.81 163 ASP A C 1
ATOM 1132 O O . ASP A 1 163 ? -1.167 -15.522 -3.711 1.00 73.81 163 ASP A O 1
ATOM 1136 N N . LYS A 1 164 ? -0.492 -17.642 -4.064 1.00 82.00 164 LYS A N 1
ATOM 1137 C CA . LYS A 1 164 ? -1.244 -18.269 -2.972 1.00 82.00 164 LYS A CA 1
ATOM 1138 C C . LYS A 1 164 ? -0.319 -19.123 -2.119 1.00 82.00 164 LYS A C 1
ATOM 1140 O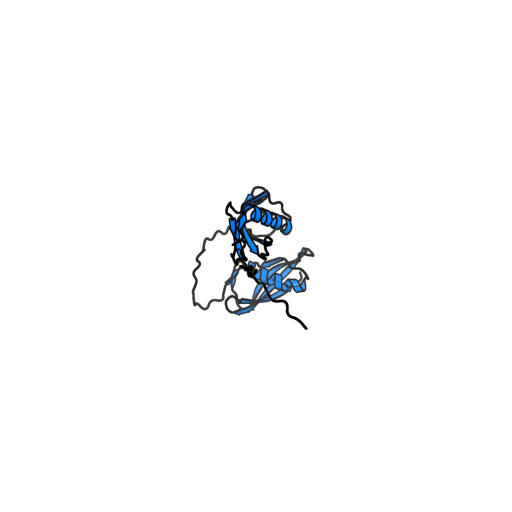 O . LYS A 1 164 ? 0.343 -20.036 -2.604 1.00 82.00 164 LYS A O 1
ATOM 1145 N N . VAL A 1 165 ? -0.341 -18.857 -0.823 1.00 85.06 165 VAL A N 1
ATOM 1146 C CA . VAL A 1 165 ? 0.521 -19.459 0.187 1.00 85.06 165 VAL A CA 1
ATOM 1147 C C . VAL A 1 165 ? -0.354 -20.266 1.132 1.00 85.06 165 VAL A C 1
ATOM 1149 O O . VAL A 1 165 ? -1.236 -19.732 1.803 1.00 85.06 165 VAL A O 1
ATOM 1152 N N . THR A 1 166 ? -0.102 -21.570 1.202 1.00 87.56 166 THR A N 1
ATOM 1153 C CA . THR A 1 166 ? -0.746 -22.430 2.199 1.00 87.56 166 THR A CA 1
ATOM 1154 C C . THR A 1 166 ? -0.016 -22.276 3.530 1.00 87.56 166 THR A C 1
ATOM 1156 O O . THR A 1 166 ? 1.170 -22.591 3.634 1.00 87.56 166 THR A O 1
ATOM 1159 N N . LEU A 1 167 ? -0.720 -21.816 4.561 1.00 87.56 167 LEU A N 1
ATOM 1160 C CA . LEU A 1 167 ? -0.206 -21.604 5.909 1.00 87.56 167 LEU A CA 1
ATOM 1161 C C . LEU A 1 167 ? 0.051 -22.945 6.602 1.00 87.56 167 LEU A C 1
ATOM 1163 O O . LEU A 1 167 ? -0.769 -23.460 7.360 1.00 87.56 167 LEU A O 1
ATOM 1167 N N . THR A 1 168 ? 1.223 -23.510 6.339 1.00 88.62 168 THR A N 1
ATOM 1168 C CA . THR A 1 168 ? 1.716 -24.721 6.997 1.00 88.62 168 THR A CA 1
ATOM 1169 C C . THR A 1 168 ? 2.908 -24.350 7.861 1.00 88.62 168 THR A C 1
ATOM 1171 O O . THR A 1 168 ? 3.862 -23.761 7.363 1.00 88.62 168 THR A O 1
ATOM 1174 N N . VAL A 1 169 ? 2.877 -24.689 9.152 1.00 92.19 169 VAL A N 1
ATOM 1175 C CA . VAL A 1 169 ? 4.018 -24.438 10.047 1.00 92.19 169 VAL A CA 1
ATOM 1176 C C . VAL A 1 169 ? 5.263 -25.146 9.507 1.00 92.19 169 VAL A C 1
ATOM 1178 O O . VAL A 1 169 ? 5.225 -26.338 9.210 1.00 92.19 169 VAL A O 1
ATOM 1181 N N . GLY A 1 170 ? 6.360 -24.402 9.389 1.00 89.56 170 GLY A N 1
ATOM 1182 C CA . GLY A 1 170 ? 7.620 -24.849 8.804 1.00 89.56 170 GLY A CA 1
ATOM 1183 C C . GLY A 1 170 ? 7.718 -24.682 7.286 1.00 89.56 170 GLY A C 1
ATOM 1184 O O . GLY A 1 170 ? 8.775 -24.973 6.739 1.00 89.56 170 GLY A O 1
ATOM 1185 N N . ALA A 1 171 ? 6.666 -24.220 6.600 1.00 90.38 171 ALA A N 1
ATOM 1186 C CA . ALA A 1 171 ? 6.770 -23.859 5.190 1.00 90.38 171 ALA A CA 1
ATOM 1187 C C . ALA A 1 171 ? 7.645 -22.611 5.020 1.00 90.38 171 ALA A C 1
ATOM 1189 O O . ALA A 1 171 ? 7.513 -21.652 5.786 1.00 90.38 171 ALA A O 1
ATOM 1190 N N . GLU A 1 172 ? 8.507 -22.647 4.007 1.00 92.12 172 GLU A N 1
ATOM 1191 C CA . GLU A 1 172 ? 9.447 -21.585 3.664 1.00 92.12 172 GLU A CA 1
ATOM 1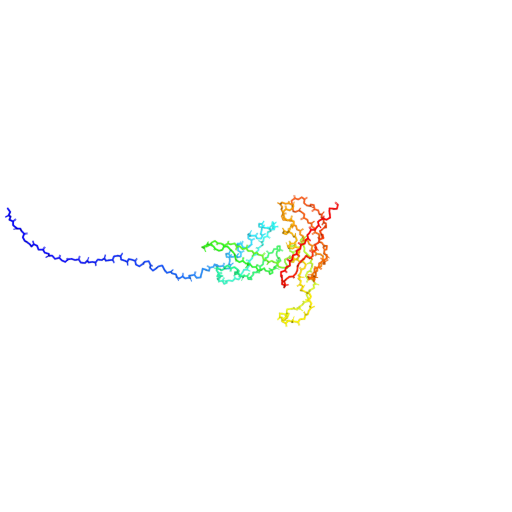192 C C . GLU A 1 172 ? 9.096 -20.996 2.298 1.00 92.12 172 GLU A C 1
ATOM 1194 O O . GLU A 1 172 ? 8.835 -21.727 1.342 1.00 92.12 172 GLU A O 1
ATOM 1199 N N . PHE A 1 173 ? 9.129 -19.671 2.209 1.00 92.69 173 PHE A N 1
ATOM 1200 C CA . PHE A 1 173 ? 8.826 -18.910 1.002 1.00 92.69 173 PHE A CA 1
ATOM 1201 C C . PHE A 1 173 ? 9.973 -17.958 0.704 1.00 92.69 173 PHE A C 1
ATOM 1203 O O . PHE A 1 173 ? 10.541 -17.358 1.617 1.00 92.69 173 PHE A O 1
ATOM 1210 N N . LEU A 1 174 ? 10.315 -17.818 -0.574 1.00 91.75 174 LEU A N 1
ATOM 1211 C CA . LEU A 1 174 ? 11.341 -16.882 -1.017 1.00 91.75 174 LEU A CA 1
ATOM 1212 C C . LEU A 1 174 ? 10.681 -15.582 -1.465 1.00 91.75 174 LEU A C 1
ATOM 1214 O O . LEU A 1 174 ? 9.777 -15.591 -2.306 1.00 91.75 174 LEU A O 1
ATOM 1218 N N . CYS A 1 175 ? 11.162 -14.475 -0.915 1.00 93.81 175 CYS A N 1
ATOM 1219 C CA . CYS A 1 175 ? 10.685 -13.145 -1.243 1.00 93.81 175 CYS A CA 1
ATOM 1220 C C . CYS A 1 175 ? 11.864 -12.231 -1.584 1.00 93.81 175 CYS A C 1
ATOM 1222 O O . CYS A 1 175 ? 12.877 -12.224 -0.888 1.00 93.81 175 CYS A O 1
ATOM 1224 N N . ASP A 1 176 ? 11.732 -11.446 -2.643 1.00 92.25 176 ASP A N 1
ATOM 1225 C CA . ASP A 1 176 ? 12.655 -10.365 -2.958 1.00 92.25 176 ASP A CA 1
ATOM 1226 C C . ASP A 1 176 ? 12.467 -9.227 -1.954 1.00 92.25 176 ASP A C 1
ATOM 1228 O O . ASP A 1 176 ? 11.342 -8.892 -1.582 1.00 92.25 176 ASP A O 1
ATOM 1232 N N . VAL A 1 177 ? 13.567 -8.621 -1.519 1.00 92.00 177 VAL A N 1
ATOM 1233 C CA . VAL A 1 177 ? 13.574 -7.472 -0.612 1.00 92.00 177 VAL A CA 1
ATOM 1234 C C . VAL A 1 177 ? 14.312 -6.326 -1.276 1.00 92.00 177 VAL A C 1
ATOM 1236 O O . VAL A 1 177 ? 15.422 -6.507 -1.776 1.00 92.00 177 VAL A O 1
ATOM 1239 N N . VAL A 1 178 ? 13.724 -5.134 -1.242 1.00 89.88 178 VAL A N 1
ATOM 1240 C CA . VAL A 1 178 ? 14.357 -3.885 -1.667 1.00 89.88 178 VAL A CA 1
ATOM 1241 C C . VAL A 1 178 ? 14.316 -2.894 -0.513 1.00 89.88 178 VAL A C 1
ATOM 1243 O O . VAL A 1 178 ? 13.248 -2.492 -0.053 1.00 89.88 178 VAL A O 1
ATOM 1246 N N . VAL A 1 179 ? 15.488 -2.487 -0.033 1.00 86.19 179 VAL A N 1
ATOM 1247 C CA . VAL A 1 179 ? 15.608 -1.508 1.050 1.00 86.19 179 VAL A CA 1
ATOM 1248 C C . VAL A 1 179 ? 15.431 -0.109 0.472 1.00 86.19 179 VAL A C 1
ATOM 1250 O O . VAL A 1 179 ? 16.303 0.393 -0.233 1.00 86.19 179 VAL A O 1
ATOM 1253 N N . SER A 1 180 ? 14.317 0.543 0.796 1.00 79.50 180 SER A N 1
ATOM 1254 C CA . SER A 1 180 ? 13.907 1.826 0.207 1.00 79.50 180 SER A CA 1
ATOM 1255 C C . SER A 1 180 ? 14.934 2.953 0.393 1.00 79.50 180 SER A C 1
ATOM 1257 O O . SER A 1 180 ? 15.035 3.845 -0.443 1.00 79.50 180 SER A O 1
ATOM 1259 N N . SER A 1 181 ? 15.728 2.912 1.467 1.00 77.50 181 SER A N 1
ATOM 1260 C CA . SER A 1 181 ? 16.721 3.947 1.786 1.00 77.50 181 SER A CA 1
ATOM 1261 C C . SER A 1 181 ? 18.033 3.825 1.008 1.00 77.50 181 SER A C 1
ATOM 1263 O O . SER A 1 181 ? 18.699 4.831 0.772 1.00 77.50 181 SER A O 1
ATOM 1265 N N . THR A 1 182 ? 18.422 2.613 0.609 1.00 84.19 182 THR A N 1
ATOM 1266 C CA . THR A 1 182 ? 19.711 2.347 -0.054 1.00 84.19 182 THR A CA 1
ATOM 1267 C C . THR A 1 182 ? 19.558 1.809 -1.473 1.00 84.19 182 THR A C 1
ATOM 1269 O O . THR A 1 182 ? 20.527 1.794 -2.228 1.00 84.19 182 THR A O 1
ATOM 1272 N N . GLY A 1 183 ? 18.365 1.338 -1.839 1.00 82.62 183 GLY A N 1
ATOM 1273 C CA . GLY A 1 183 ? 18.120 0.571 -3.058 1.00 82.62 183 GLY A CA 1
ATOM 1274 C C . GLY A 1 183 ? 18.750 -0.826 -3.042 1.00 82.62 183 GLY A C 1
ATOM 1275 O O . GLY A 1 183 ? 18.736 -1.500 -4.074 1.00 82.62 183 GLY A O 1
ATOM 1276 N N . ALA A 1 184 ? 19.315 -1.266 -1.909 1.00 83.94 184 ALA A N 1
ATOM 1277 C CA . ALA A 1 184 ? 19.911 -2.591 -1.782 1.00 83.94 184 ALA A CA 1
ATOM 1278 C C . ALA A 1 184 ? 18.849 -3.673 -1.996 1.00 83.94 184 ALA A C 1
ATOM 1280 O O . ALA A 1 184 ? 17.722 -3.547 -1.514 1.00 83.94 184 ALA A O 1
ATOM 1281 N N . ARG A 1 185 ? 19.223 -4.726 -2.725 1.00 87.38 185 ARG A N 1
ATOM 1282 C CA . ARG A 1 185 ? 18.349 -5.854 -3.053 1.00 87.38 185 ARG A CA 1
ATOM 1283 C C . ARG A 1 185 ? 18.874 -7.123 -2.397 1.00 87.38 185 ARG A C 1
ATOM 1285 O O . ARG A 1 185 ? 20.083 -7.327 -2.371 1.00 87.38 185 ARG A O 1
ATOM 1292 N N . GLY A 1 186 ? 17.976 -7.970 -1.915 1.00 88.25 186 GLY A N 1
ATOM 1293 C CA . GLY A 1 186 ? 18.314 -9.262 -1.324 1.00 88.25 186 GLY A CA 1
ATOM 1294 C C . GLY A 1 186 ? 17.156 -10.245 -1.418 1.00 88.25 186 GLY A C 1
ATOM 1295 O O . GLY A 1 186 ? 16.068 -9.884 -1.863 1.00 88.25 186 GLY A O 1
ATOM 1296 N N . ILE A 1 187 ? 17.392 -11.483 -0.987 1.00 90.56 187 ILE A N 1
ATOM 1297 C CA . ILE A 1 187 ? 16.353 -12.511 -0.885 1.00 90.56 187 ILE A CA 1
ATOM 1298 C C . ILE A 1 187 ? 16.095 -12.790 0.593 1.00 90.56 187 ILE A C 1
ATOM 1300 O O . ILE A 1 187 ? 17.017 -13.093 1.350 1.00 90.56 187 ILE A O 1
ATOM 1304 N N . ALA A 1 188 ? 14.836 -12.705 1.002 1.00 93.00 188 ALA A N 1
ATOM 1305 C CA . ALA A 1 188 ? 14.368 -13.149 2.301 1.00 93.00 188 ALA A CA 1
ATOM 1306 C C . ALA A 1 188 ? 13.710 -14.524 2.201 1.00 93.00 188 ALA A C 1
ATOM 1308 O O . ALA A 1 188 ? 12.859 -14.762 1.345 1.00 93.00 188 ALA A O 1
ATOM 1309 N N . THR A 1 189 ? 14.057 -15.401 3.135 1.00 94.19 189 THR A N 1
ATOM 1310 C CA . THR A 1 189 ? 13.306 -16.620 3.421 1.00 94.19 189 THR A CA 1
ATOM 1311 C C . THR A 1 189 ? 12.309 -16.324 4.534 1.00 94.19 189 THR A C 1
ATOM 1313 O O . THR A 1 189 ? 12.699 -15.987 5.654 1.00 94.19 189 THR A O 1
ATOM 1316 N N . VAL A 1 190 ? 11.020 -16.455 4.230 1.00 94.31 190 VAL A N 1
ATOM 1317 C CA . VAL A 1 190 ? 9.912 -16.301 5.175 1.00 94.31 190 VAL A CA 1
ATOM 1318 C C . VAL A 1 190 ? 9.442 -17.683 5.610 1.00 94.31 190 VAL A C 1
ATOM 1320 O O . VAL A 1 190 ? 9.008 -18.474 4.780 1.00 94.31 190 VAL A O 1
ATOM 1323 N N . THR A 1 191 ? 9.511 -17.978 6.907 1.00 94.00 191 THR A N 1
ATOM 1324 C CA . THR A 1 191 ? 9.077 -19.255 7.491 1.00 94.00 191 THR A CA 1
ATOM 1325 C C . THR A 1 191 ? 7.806 -19.064 8.303 1.00 94.00 191 THR A C 1
ATOM 1327 O O . THR A 1 191 ? 7.772 -18.216 9.193 1.00 94.00 191 THR A O 1
ATOM 1330 N N . ILE A 1 192 ? 6.775 -19.878 8.077 1.00 94.69 192 ILE A N 1
ATOM 1331 C CA . ILE A 1 192 ? 5.575 -19.870 8.928 1.00 94.69 192 ILE A CA 1
ATOM 1332 C C . ILE A 1 192 ? 5.893 -20.573 10.251 1.00 94.69 192 ILE A C 1
ATOM 1334 O O . ILE A 1 192 ? 6.188 -21.765 10.277 1.00 94.69 192 ILE A O 1
ATOM 1338 N N . THR A 1 193 ? 5.813 -19.864 11.373 1.00 93.19 193 THR A N 1
ATOM 1339 C CA . THR A 1 193 ? 6.151 -20.407 12.703 1.00 93.19 193 THR A CA 1
ATOM 1340 C C . THR A 1 193 ? 4.928 -20.835 13.504 1.00 93.19 193 THR A C 1
ATOM 1342 O O . THR A 1 193 ? 5.030 -21.693 14.382 1.00 93.19 193 THR A O 1
ATOM 1345 N N . LYS A 1 194 ? 3.761 -20.256 13.209 1.00 90.38 194 LYS A N 1
ATOM 1346 C CA . LYS A 1 194 ? 2.513 -20.511 13.935 1.00 90.38 194 LYS A CA 1
ATOM 1347 C C . LYS A 1 194 ? 1.310 -20.278 13.029 1.00 90.38 194 LYS A C 1
ATOM 1349 O O . LYS A 1 194 ? 1.336 -19.346 12.235 1.00 90.38 194 LYS A O 1
ATOM 1354 N N . VAL A 1 195 ? 0.254 -21.077 13.190 1.00 89.75 195 VAL A N 1
ATOM 1355 C CA . VAL A 1 195 ? -1.043 -20.883 12.523 1.00 89.75 195 VAL A CA 1
ATOM 1356 C C . VAL A 1 195 ? -2.161 -21.156 13.528 1.00 89.75 195 VAL A C 1
ATOM 1358 O O . VAL A 1 195 ? -2.228 -22.238 14.108 1.00 89.75 195 VAL A O 1
ATOM 1361 N N . GLU A 1 196 ? -3.024 -20.169 13.749 1.00 85.81 196 GLU A N 1
ATOM 1362 C CA . GLU A 1 196 ? -4.194 -20.214 14.630 1.00 85.81 196 GLU A CA 1
ATOM 1363 C C . GLU A 1 196 ? -5.393 -19.595 13.903 1.00 85.81 196 GLU A C 1
ATOM 1365 O O . GLU A 1 196 ? -5.613 -18.382 13.930 1.00 85.81 196 GLU A O 1
ATOM 1370 N N . GLY A 1 197 ? -6.171 -20.433 13.214 1.00 81.50 197 GLY A N 1
ATOM 1371 C CA . GLY A 1 197 ? -7.254 -19.957 12.354 1.00 81.50 197 GLY A CA 1
ATOM 1372 C C . GLY A 1 197 ? -6.698 -19.100 11.217 1.00 81.50 197 GLY A C 1
ATOM 1373 O O . GLY A 1 197 ? -5.939 -19.592 10.390 1.00 81.50 197 GLY A O 1
ATOM 1374 N N . THR A 1 198 ? -7.058 -17.818 11.190 1.00 75.62 198 THR A N 1
ATOM 1375 C CA . THR A 1 198 ? -6.559 -16.838 10.210 1.00 75.62 198 THR A CA 1
ATOM 1376 C C . THR A 1 198 ? -5.353 -16.041 10.707 1.00 75.62 198 THR A C 1
ATOM 1378 O O . THR A 1 198 ? -4.778 -15.263 9.952 1.00 75.62 198 THR A O 1
ATOM 1381 N N . THR A 1 199 ? -4.955 -16.213 11.970 1.00 81.38 199 THR A N 1
ATOM 1382 C CA . THR A 1 199 ? -3.758 -15.576 12.529 1.00 81.38 199 THR A CA 1
ATOM 1383 C C . THR A 1 199 ? -2.550 -16.477 12.324 1.00 81.38 199 THR A C 1
ATOM 1385 O O . THR A 1 199 ? -2.616 -17.681 12.565 1.00 81.38 199 THR A O 1
ATOM 1388 N N . TYR A 1 200 ? -1.426 -15.902 11.911 1.00 90.12 200 TYR A N 1
ATOM 1389 C CA . TYR A 1 200 ? -0.191 -16.643 11.696 1.00 90.12 200 TYR A CA 1
ATOM 1390 C C . TYR A 1 200 ? 1.024 -15.856 12.187 1.00 90.12 200 TYR A C 1
ATOM 1392 O O . TYR A 1 200 ? 1.003 -14.631 12.280 1.00 90.12 200 TYR A O 1
ATOM 1400 N N . GLY A 1 201 ? 2.071 -16.587 12.557 1.00 90.12 201 GLY A N 1
ATOM 1401 C CA . GLY A 1 201 ? 3.378 -16.041 12.906 1.00 90.12 201 GLY A CA 1
ATOM 1402 C C . GLY A 1 201 ? 4.387 -16.371 11.816 1.00 90.12 201 GLY A C 1
ATOM 1403 O O . GLY A 1 201 ? 4.323 -17.457 11.233 1.00 90.12 201 GLY A O 1
ATOM 1404 N N . ILE A 1 202 ? 5.323 -15.457 11.569 1.00 95.31 202 ILE A N 1
ATOM 1405 C CA . ILE A 1 202 ? 6.411 -15.652 10.609 1.00 95.31 202 ILE A CA 1
ATOM 1406 C C . ILE A 1 202 ? 7.773 -15.371 11.244 1.00 95.31 202 ILE A C 1
ATOM 1408 O O . ILE A 1 202 ? 7.878 -14.581 12.179 1.00 95.31 202 ILE A O 1
ATOM 1412 N N . ASP A 1 203 ? 8.804 -16.021 10.719 1.00 93.69 203 ASP A N 1
ATOM 1413 C CA . ASP A 1 203 ? 10.214 -15.683 10.913 1.00 93.69 203 ASP A CA 1
ATOM 1414 C C . ASP A 1 203 ? 10.791 -15.284 9.554 1.00 93.69 203 ASP A C 1
ATOM 1416 O O . ASP A 1 203 ? 10.504 -15.941 8.552 1.00 93.69 203 ASP A O 1
ATOM 1420 N N . VAL A 1 204 ? 11.559 -14.198 9.497 1.00 94.38 204 VAL A N 1
ATOM 1421 C CA . VAL A 1 204 ? 12.114 -13.681 8.240 1.00 94.38 204 VAL A CA 1
ATOM 1422 C C . VAL A 1 204 ? 13.626 -13.618 8.356 1.00 94.38 204 VAL A C 1
ATOM 1424 O O . VAL A 1 204 ? 14.160 -12.910 9.210 1.00 94.38 204 VAL A O 1
ATOM 1427 N N . LYS A 1 205 ? 14.320 -14.334 7.470 1.00 91.44 205 LYS A N 1
ATOM 1428 C CA . LYS A 1 205 ? 15.782 -14.323 7.373 1.00 91.44 205 LYS A CA 1
ATOM 1429 C C . LYS A 1 205 ? 16.196 -13.773 6.026 1.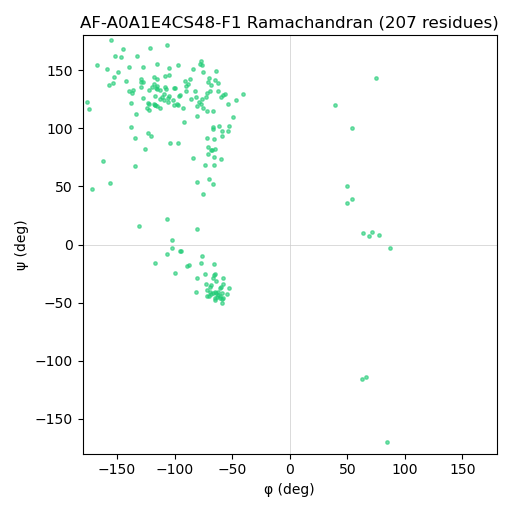00 91.44 205 LYS A C 1
ATOM 1431 O O . LYS A 1 205 ? 15.859 -14.359 5.004 1.00 91.44 205 LYS A O 1
ATOM 1436 N N . VAL A 1 206 ? 16.944 -12.678 6.023 1.00 88.44 206 VAL A N 1
ATOM 1437 C CA . VAL A 1 206 ? 17.539 -12.147 4.795 1.00 88.44 206 VAL A CA 1
ATOM 1438 C C . VAL A 1 206 ? 18.866 -12.855 4.563 1.00 88.44 206 VAL A C 1
ATOM 1440 O O . VAL A 1 206 ? 19.711 -12.904 5.455 1.00 88.44 206 VAL A O 1
ATOM 1443 N N . VAL A 1 207 ? 19.029 -13.443 3.382 1.00 78.06 207 VAL A N 1
ATOM 1444 C CA . VAL A 1 207 ? 20.323 -13.931 2.917 1.00 78.06 207 VAL A CA 1
ATOM 1445 C C . VAL A 1 207 ? 20.934 -12.779 2.131 1.00 78.06 207 VAL A C 1
ATOM 1447 O O . VAL A 1 207 ? 20.463 -12.458 1.039 1.00 78.06 207 VAL A O 1
ATOM 1450 N N . ASP A 1 208 ? 21.924 -12.106 2.721 1.00 58.78 208 ASP A N 1
ATOM 1451 C CA . ASP A 1 208 ? 22.700 -11.089 2.012 1.00 58.78 208 ASP A CA 1
ATOM 1452 C C . ASP A 1 208 ? 23.309 -11.716 0.745 1.00 58.78 208 ASP A C 1
ATOM 1454 O O . ASP A 1 208 ? 23.901 -12.800 0.805 1.00 58.78 208 ASP A O 1
ATOM 1458 N N . ALA A 1 209 ? 23.115 -11.052 -0.396 1.00 45.84 209 ALA A N 1
ATOM 1459 C CA . ALA A 1 209 ? 23.718 -11.417 -1.677 1.00 45.84 209 ALA A CA 1
ATOM 1460 C C . ALA A 1 209 ? 25.077 -10.730 -1.863 1.00 45.84 209 ALA A C 1
ATOM 1462 O O . ALA A 1 209 ? 25.196 -9.540 -1.487 1.00 45.84 209 ALA A O 1
#

Sequence (209 aa):
MTIHRAAAPLMAALLLVGALAGCTASISRTVSADAVAKTAAGALETEYSITVDGMDCGSDSITLREGEQVACTVTVDGADSDATVTLSNISGDTYKVGVDVPQASWLQGTAPDPSETGSGSDSEGTGNDAGAPVIYGYELAKTAAGALESQYGSLPTVTCRDDKVTLTVGAEFLCDVVVSSTGARGIATVTITKVEGTTYGIDVKVVDA

pLDDT: mean 76.46, std 17.88, range [33.72, 95.31]

Mean predicted aligned error: 18.76 Å